Protein AF-0000000076869197 (afdb_homodimer)

Structure (mmCIF, N/CA/C/O backbone):
data_AF-0000000076869197-model_v1
#
loop_
_entity.id
_entity.type
_entity.pdbx_description
1 polymer Bystin
#
loop_
_atom_site.group_PDB
_atom_site.id
_atom_site.type_symbol
_atom_site.label_atom_id
_atom_site.label_alt_id
_atom_site.label_comp_id
_atom_site.label_asym_id
_atom_site.label_entity_id
_atom_site.label_seq_id
_atom_site.pdbx_PDB_ins_code
_atom_site.Cartn_x
_atom_site.Cartn_y
_atom_site.Cartn_z
_atom_site.occupancy
_atom_site.B_iso_or_equiv
_atom_site.auth_seq_id
_atom_site.auth_comp_id
_atom_site.auth_asym_id
_atom_site.auth_atom_id
_atom_site.pdbx_PDB_model_num
ATOM 1 N N . GLN A 1 1 ? 16.219 13.227 -4.445 1 39.16 1 GLN A N 1
ATOM 2 C CA . GLN A 1 1 ? 16.469 11.82 -4.188 1 39.16 1 GLN A CA 1
ATOM 3 C C . GLN A 1 1 ? 15.258 10.961 -4.52 1 39.16 1 GLN A C 1
ATOM 5 O O . GLN A 1 1 ? 14.117 11.391 -4.332 1 39.16 1 GLN A O 1
ATOM 10 N N . GLU A 1 2 ? 15.359 10.141 -5.469 1 48.66 2 GLU A N 1
ATOM 11 C CA . GLU A 1 2 ? 14.344 9.266 -6.047 1 48.66 2 GLU A CA 1
ATOM 12 C C . GLU A 1 2 ? 13.523 8.57 -4.961 1 48.66 2 GLU A C 1
ATOM 14 O O . GLU A 1 2 ? 14.086 7.91 -4.086 1 48.66 2 GLU A O 1
ATOM 19 N N . GLY A 1 3 ? 12.594 9.156 -4.242 1 61.09 3 GLY A N 1
ATOM 20 C CA . GLY A 1 3 ? 11.945 8.852 -2.975 1 61.09 3 GLY A CA 1
ATOM 21 C C . GLY A 1 3 ? 11.188 7.539 -2.992 1 61.09 3 GLY A C 1
ATOM 22 O O . GLY A 1 3 ? 10 7.508 -3.312 1 61.09 3 GLY A O 1
ATOM 23 N N . ASN A 1 4 ? 12.062 6.484 -2.953 1 77.62 4 ASN A N 1
ATOM 24 C CA . ASN A 1 4 ? 11.477 5.148 -2.918 1 77.62 4 ASN A CA 1
ATOM 25 C C . ASN A 1 4 ? 10.727 4.898 -1.612 1 77.62 4 ASN A C 1
ATOM 27 O O . ASN A 1 4 ? 10.992 5.555 -0.604 1 77.62 4 ASN A O 1
ATOM 31 N N . CYS A 1 5 ? 9.742 4.164 -1.758 1 86.81 5 CYS A N 1
ATOM 32 C CA . CYS A 1 5 ? 8.992 3.668 -0.612 1 86.81 5 CYS A CA 1
ATOM 33 C C . CYS A 1 5 ? 9.859 2.76 0.255 1 86.81 5 CYS A C 1
ATOM 35 O O . CYS A 1 5 ? 10.547 1.875 -0.258 1 86.81 5 CYS A O 1
ATOM 37 N N . THR A 1 6 ? 9.945 3.104 1.522 1 90.5 6 THR A N 1
ATOM 38 C CA . THR A 1 6 ? 10.742 2.279 2.426 1 90.5 6 THR A CA 1
ATOM 39 C C . THR A 1 6 ? 10.016 0.979 2.752 1 90.5 6 THR A C 1
ATOM 41 O O . THR A 1 6 ? 8.812 0.863 2.527 1 90.5 6 THR A O 1
ATOM 44 N N . LEU A 1 7 ? 10.75 0.07 3.271 1 91.06 7 LEU A N 1
ATOM 45 C CA . LEU A 1 7 ? 10.164 -1.19 3.717 1 91.06 7 LEU A CA 1
ATOM 46 C C . LEU A 1 7 ? 9.141 -0.953 4.82 1 91.06 7 LEU A C 1
ATOM 48 O O . LEU A 1 7 ? 8.102 -1.609 4.859 1 91.06 7 LEU A O 1
ATOM 52 N N . ARG A 1 8 ? 9.445 -0.011 5.66 1 93.69 8 ARG A N 1
ATOM 53 C CA . ARG A 1 8 ? 8.523 0.296 6.754 1 93.69 8 ARG A CA 1
ATOM 54 C C . ARG A 1 8 ? 7.203 0.839 6.223 1 93.69 8 ARG A C 1
ATOM 56 O O . ARG A 1 8 ? 6.133 0.448 6.691 1 93.69 8 ARG A O 1
ATOM 63 N N . GLU A 1 9 ? 7.25 1.7 5.297 1 95.38 9 GLU A N 1
ATOM 64 C CA . GLU A 1 9 ? 6.031 2.189 4.656 1 95.38 9 GLU A CA 1
ATOM 65 C C . GLU A 1 9 ? 5.25 1.047 4.012 1 95.38 9 GLU A C 1
ATOM 67 O O . GLU A 1 9 ? 4.031 0.964 4.152 1 95.38 9 GLU A O 1
ATOM 72 N N . ALA A 1 10 ? 6.012 0.195 3.35 1 95.44 10 ALA A N 1
ATOM 73 C CA . ALA A 1 10 ? 5.387 -0.937 2.67 1 95.44 10 ALA A CA 1
ATOM 74 C C . ALA A 1 10 ? 4.641 -1.827 3.658 1 95.44 10 ALA A C 1
ATOM 76 O O . ALA A 1 10 ? 3.529 -2.285 3.373 1 95.44 10 ALA A O 1
ATOM 77 N N . VAL A 1 11 ? 5.168 -2.033 4.758 1 95.88 11 VAL A N 1
ATOM 78 C CA . VAL A 1 11 ? 4.566 -2.891 5.773 1 95.88 11 VAL A CA 1
ATOM 79 C C . VAL A 1 11 ? 3.301 -2.236 6.32 1 95.88 11 VAL A C 1
ATOM 81 O O . VAL A 1 11 ? 2.283 -2.904 6.516 1 95.88 11 VAL A O 1
ATOM 84 N N . ILE A 1 12 ? 3.324 -0.969 6.543 1 97.38 12 ILE A N 1
ATOM 85 C CA . ILE A 1 12 ? 2.156 -0.251 7.043 1 97.38 12 ILE A CA 1
ATOM 86 C C . ILE A 1 12 ? 1.021 -0.341 6.023 1 97.38 12 ILE A C 1
ATOM 88 O O . ILE A 1 12 ? -0.107 -0.699 6.375 1 97.38 12 ILE A O 1
ATOM 92 N N . ILE A 1 13 ? 1.404 -0.029 4.844 1 97.56 13 ILE A N 1
ATOM 93 C CA . ILE A 1 13 ? 0.381 -0.029 3.805 1 97.56 13 ILE A CA 1
ATOM 94 C C . ILE A 1 13 ? -0.108 -1.455 3.561 1 97.56 13 ILE A C 1
ATOM 96 O O . ILE A 1 13 ? -1.301 -1.68 3.342 1 97.56 13 ILE A O 1
ATOM 100 N N . GLY A 1 14 ? 0.79 -2.4 3.57 1 97.56 14 GLY A N 1
ATOM 101 C CA . GLY A 1 14 ? 0.429 -3.801 3.418 1 97.56 14 GLY A CA 1
ATOM 102 C C . GLY A 1 14 ? -0.539 -4.289 4.48 1 97.56 14 GLY A C 1
ATOM 103 O O . GLY A 1 14 ? -1.432 -5.09 4.191 1 97.56 14 GLY A O 1
ATOM 104 N N . SER A 1 15 ? -0.38 -3.811 5.664 1 97.62 15 SER A N 1
ATOM 105 C CA . SER A 1 15 ? -1.277 -4.207 6.746 1 97.62 15 SER A CA 1
ATOM 106 C C . SER A 1 15 ? -2.705 -3.746 6.473 1 97.62 15 SER A C 1
ATOM 108 O O . SER A 1 15 ? -3.664 -4.43 6.836 1 97.62 15 SER A O 1
ATOM 110 N N . ILE A 1 16 ? -2.865 -2.639 5.871 1 98 16 ILE A N 1
ATOM 111 C CA . ILE A 1 16 ? -4.184 -2.143 5.492 1 98 16 ILE A CA 1
ATOM 112 C C . ILE A 1 16 ? -4.789 -3.053 4.43 1 98 16 ILE A C 1
ATOM 114 O O . ILE A 1 16 ? -5.938 -3.488 4.555 1 98 16 ILE A O 1
ATOM 118 N N . ILE A 1 17 ? -3.965 -3.387 3.463 1 97.75 17 ILE A N 1
ATOM 119 C CA . ILE A 1 17 ? -4.422 -4.238 2.369 1 97.75 17 ILE A CA 1
ATOM 120 C C . ILE A 1 17 ? -4.848 -5.598 2.918 1 97.75 17 ILE A C 1
ATOM 122 O O . ILE A 1 17 ? -5.832 -6.176 2.455 1 97.75 17 ILE A O 1
ATOM 126 N N . GLN A 1 18 ? -4.121 -6.031 3.838 1 97.69 18 GLN A N 1
ATOM 127 C CA . GLN A 1 18 ? -4.398 -7.332 4.438 1 97.69 18 GLN A CA 1
ATOM 128 C C . GLN A 1 18 ? -5.75 -7.336 5.141 1 97.69 18 GLN A C 1
ATOM 130 O O . GLN A 1 18 ? -6.504 -8.305 5.043 1 97.69 18 GLN A O 1
ATOM 135 N N . LYS A 1 19 ? -6.113 -6.242 5.734 1 96.31 19 LYS A N 1
ATOM 136 C CA . LYS A 1 19 ? -7.242 -6.211 6.66 1 96.31 19 LYS A CA 1
ATOM 137 C C . LYS A 1 19 ? -8.523 -5.793 5.949 1 96.31 19 LYS A C 1
ATOM 139 O O . LYS A 1 19 ? -9.625 -6.18 6.359 1 96.31 19 LYS A O 1
ATOM 144 N N . VAL A 1 20 ? -8.43 -5.062 4.969 1 97.62 20 VAL A N 1
ATOM 145 C CA . VAL A 1 20 ? -9.625 -4.492 4.352 1 97.62 20 VAL A CA 1
ATOM 146 C C . VAL A 1 20 ? -10.094 -5.387 3.207 1 97.62 20 VAL A C 1
ATOM 148 O O . VAL A 1 20 ? -9.289 -6.098 2.6 1 97.62 20 VAL A O 1
ATOM 151 N N . THR A 1 21 ? -11.391 -5.34 2.963 1 97.75 21 THR A N 1
ATOM 152 C CA . THR A 1 21 ? -11.938 -6.031 1.802 1 97.75 21 THR A CA 1
ATOM 153 C C . THR A 1 21 ? -11.742 -5.199 0.537 1 97.75 21 THR A C 1
ATOM 155 O O . THR A 1 21 ? -12.086 -4.016 0.507 1 97.75 21 THR A O 1
ATOM 158 N N . ILE A 1 22 ? -11.188 -5.844 -0.411 1 98.19 22 ILE A N 1
ATOM 159 C CA . ILE A 1 22 ? -10.938 -5.195 -1.695 1 98.19 22 ILE A CA 1
ATOM 160 C C . ILE A 1 22 ? -11.82 -5.832 -2.77 1 98.19 22 ILE A C 1
ATOM 162 O O . ILE A 1 22 ? -11.875 -7.059 -2.889 1 98.19 22 ILE A O 1
ATOM 166 N N . PRO A 1 23 ? -12.586 -5.043 -3.559 1 98.06 23 PRO A N 1
ATOM 167 C CA . PRO A 1 23 ? -13.312 -5.633 -4.684 1 98.06 23 PRO A CA 1
ATOM 168 C C . PRO A 1 23 ? -12.422 -6.492 -5.578 1 98.06 23 PRO A C 1
ATOM 170 O O . PRO A 1 23 ? -11.297 -6.105 -5.883 1 98.06 23 PRO A O 1
ATOM 173 N N . PRO A 1 24 ? -12.938 -7.574 -6 1 98.25 24 PRO A N 1
ATOM 174 C CA . PRO A 1 24 ? -12.125 -8.508 -6.773 1 98.25 24 PRO A CA 1
ATOM 175 C C . PRO A 1 24 ? -11.531 -7.879 -8.031 1 98.25 24 PRO A C 1
ATOM 177 O O . PRO A 1 24 ? -10.398 -8.188 -8.414 1 98.25 24 PRO A O 1
ATOM 180 N N . LEU A 1 25 ? -12.234 -7.035 -8.617 1 98 25 LEU A N 1
ATOM 181 C CA . LEU A 1 25 ? -11.75 -6.379 -9.828 1 98 25 LEU A CA 1
ATOM 182 C C . LEU A 1 25 ? -10.5 -5.559 -9.539 1 98 25 LEU A C 1
ATOM 184 O O . LEU A 1 25 ? -9.508 -5.648 -10.281 1 98 25 LEU A O 1
ATOM 188 N N . HIS A 1 26 ? -10.547 -4.777 -8.461 1 98.44 26 HIS A N 1
ATOM 189 C CA . HIS A 1 26 ? -9.391 -3.967 -8.086 1 98.44 26 HIS A CA 1
ATOM 190 C C . HIS A 1 26 ? -8.211 -4.84 -7.676 1 98.44 26 HIS A C 1
ATOM 192 O O . HIS A 1 26 ? -7.066 -4.551 -8.031 1 98.44 26 HIS A O 1
ATOM 198 N N . ALA A 1 27 ? -8.461 -5.863 -6.992 1 98.5 27 ALA A N 1
ATOM 199 C CA . ALA A 1 27 ? -7.414 -6.789 -6.562 1 98.5 27 ALA A CA 1
ATOM 200 C C . ALA A 1 27 ? -6.75 -7.461 -7.762 1 98.5 27 ALA A C 1
ATOM 202 O O . ALA A 1 27 ? -5.523 -7.57 -7.82 1 98.5 27 ALA A O 1
ATOM 203 N N . SER A 1 28 ? -7.609 -7.84 -8.664 1 98.69 28 SER A N 1
ATOM 204 C CA . SER A 1 28 ? -7.102 -8.5 -9.867 1 98.69 28 SER A CA 1
ATOM 205 C C . SER A 1 28 ? -6.203 -7.574 -10.672 1 98.69 28 SER A C 1
ATOM 207 O O . SER A 1 28 ? -5.117 -7.973 -11.102 1 98.69 28 SER A O 1
ATOM 209 N N . ALA A 1 29 ? -6.711 -6.391 -10.82 1 98.56 29 ALA A N 1
ATOM 210 C CA . ALA A 1 29 ? -5.934 -5.414 -11.578 1 98.56 29 ALA A CA 1
ATOM 211 C C . ALA A 1 29 ? -4.598 -5.121 -10.898 1 98.56 29 ALA A C 1
ATOM 213 O O . ALA A 1 29 ? -3.559 -5.074 -11.562 1 98.56 29 ALA A O 1
ATOM 214 N N . ALA A 1 30 ? -4.586 -4.918 -9.609 1 98.69 30 ALA A N 1
ATOM 215 C CA . ALA A 1 30 ? -3.361 -4.652 -8.859 1 98.69 30 ALA A CA 1
ATOM 216 C C . ALA A 1 30 ? -2.383 -5.816 -8.977 1 98.69 30 ALA A C 1
ATOM 218 O O . ALA A 1 30 ? -1.19 -5.613 -9.211 1 98.69 30 ALA A O 1
ATOM 219 N N . LEU A 1 31 ? -2.908 -6.969 -8.844 1 98.81 31 LEU A N 1
ATOM 220 C CA . LEU A 1 31 ? -2.08 -8.164 -8.906 1 98.81 31 LEU A CA 1
ATOM 221 C C . LEU A 1 31 ? -1.423 -8.297 -10.281 1 98.81 31 LEU A C 1
ATOM 223 O O . LEU A 1 31 ? -0.226 -8.586 -10.375 1 98.81 31 LEU A O 1
ATOM 227 N N . MET A 1 32 ? -2.203 -8.062 -11.297 1 98.81 32 MET A N 1
ATOM 228 C CA . MET A 1 32 ? -1.676 -8.164 -12.656 1 98.81 32 MET A CA 1
ATOM 229 C C . MET A 1 32 ? -0.576 -7.129 -12.891 1 98.81 32 MET A C 1
ATOM 231 O O . MET A 1 32 ? 0.466 -7.445 -13.469 1 98.81 32 MET A O 1
ATOM 235 N N . LYS A 1 33 ? -0.786 -5.926 -12.375 1 98.62 33 LYS A N 1
ATOM 236 C CA . LYS A 1 33 ? 0.218 -4.875 -12.516 1 98.62 33 LYS A CA 1
ATOM 237 C C . LYS A 1 33 ? 1.482 -5.211 -11.734 1 98.62 33 LYS A C 1
ATOM 239 O O . LYS A 1 33 ? 2.596 -5.012 -12.219 1 98.62 33 LYS A O 1
ATOM 244 N N . LEU A 1 34 ? 1.36 -5.684 -10.594 1 98.44 34 LEU A N 1
ATOM 245 C CA . LEU A 1 34 ? 2.5 -6.07 -9.766 1 98.44 34 LEU A CA 1
ATOM 246 C C . LEU A 1 34 ? 3.303 -7.184 -10.43 1 98.44 34 LEU A C 1
ATOM 248 O O . LEU A 1 34 ? 4.535 -7.156 -10.422 1 98.44 34 LEU A O 1
ATOM 252 N N . ALA A 1 35 ? 2.572 -8.109 -10.969 1 98.62 35 ALA A N 1
ATOM 253 C CA . ALA A 1 35 ? 3.211 -9.258 -11.609 1 98.62 35 ALA A CA 1
ATOM 254 C C . ALA A 1 35 ? 4.047 -8.82 -12.805 1 98.62 35 ALA A C 1
ATOM 256 O O . ALA A 1 35 ? 5.027 -9.484 -13.164 1 98.62 35 ALA A O 1
ATOM 257 N N . ASP A 1 36 ? 3.686 -7.754 -13.344 1 97.88 36 ASP A N 1
ATOM 258 C CA . ASP A 1 36 ? 4.332 -7.277 -14.562 1 97.88 36 ASP A CA 1
ATOM 259 C C . ASP A 1 36 ? 5.566 -6.434 -14.234 1 97.88 36 ASP A C 1
ATOM 261 O O . ASP A 1 36 ? 6.375 -6.141 -15.117 1 97.88 36 ASP A O 1
ATOM 265 N N . LEU A 1 37 ? 5.715 -6.055 -13.008 1 96.88 37 LEU A N 1
ATOM 266 C CA . LEU A 1 37 ? 6.852 -5.23 -12.609 1 96.88 37 LEU A CA 1
ATOM 267 C C . LEU A 1 37 ? 8.133 -6.051 -12.57 1 96.88 37 LEU A C 1
ATOM 269 O O . LEU A 1 37 ? 8.094 -7.266 -12.367 1 96.88 37 LEU A O 1
ATOM 273 N N . GLU A 1 38 ? 9.211 -5.281 -12.789 1 94.38 38 GLU A N 1
ATOM 274 C CA . GLU A 1 38 ? 10.492 -5.898 -12.461 1 94.38 38 GLU A CA 1
ATOM 275 C C . GLU A 1 38 ? 10.594 -6.203 -10.969 1 94.38 38 GLU A C 1
ATOM 277 O O . GLU A 1 38 ? 10.195 -5.387 -10.141 1 94.38 38 GLU A O 1
ATOM 282 N N . TYR A 1 39 ? 11.117 -7.32 -10.781 1 91.19 39 TYR A N 1
ATOM 283 C CA . TYR A 1 39 ? 11.141 -7.805 -9.406 1 91.19 39 TYR A CA 1
ATOM 284 C C . TYR A 1 39 ? 12.062 -6.949 -8.547 1 91.19 39 TYR A C 1
ATOM 286 O O . TYR A 1 39 ? 13.188 -6.641 -8.945 1 91.19 39 TYR A O 1
ATOM 294 N N . CYS A 1 40 ? 11.414 -6.586 -7.465 1 88 40 CYS A N 1
ATOM 295 C CA . CYS A 1 40 ? 12.195 -6.031 -6.363 1 88 40 CYS A CA 1
ATOM 296 C C . CYS A 1 40 ? 11.812 -6.691 -5.043 1 88 40 CYS A C 1
ATOM 298 O O . CYS A 1 40 ? 10.977 -7.59 -5.008 1 88 40 CYS A O 1
ATOM 300 N N . GLY A 1 41 ? 12.453 -6.496 -3.986 1 78.88 41 GLY A N 1
ATOM 301 C CA . GLY A 1 41 ? 12.281 -7.18 -2.715 1 78.88 41 GLY A CA 1
ATOM 302 C C . GLY A 1 41 ? 10.844 -7.184 -2.232 1 78.88 41 GLY A C 1
ATOM 303 O O . GLY A 1 41 ? 10.344 -8.211 -1.77 1 78.88 41 GLY A O 1
ATOM 304 N N . THR A 1 42 ? 10.102 -6.109 -2.428 1 91.81 42 THR A N 1
ATOM 305 C CA . THR A 1 42 ? 8.766 -5.996 -1.852 1 91.81 42 THR A CA 1
ATOM 306 C C . THR A 1 42 ? 7.711 -6.5 -2.828 1 91.81 42 THR A C 1
ATOM 308 O O . THR A 1 42 ? 6.539 -6.641 -2.469 1 91.81 42 THR A O 1
ATOM 311 N N . THR A 1 43 ? 8.086 -6.793 -4.047 1 95.88 43 THR A N 1
ATOM 312 C CA . THR A 1 43 ? 7.129 -7.238 -5.051 1 95.88 43 THR A CA 1
ATOM 313 C C . THR A 1 43 ? 6.406 -8.5 -4.59 1 95.88 43 THR A C 1
ATOM 315 O O . THR A 1 43 ? 5.176 -8.57 -4.637 1 95.88 43 THR A O 1
ATOM 318 N N . SER A 1 44 ? 7.195 -9.438 -4.074 1 97.12 44 SER A N 1
ATOM 319 C CA . SER A 1 44 ? 6.629 -10.711 -3.633 1 97.12 44 SER A CA 1
ATOM 320 C C . SER A 1 44 ? 5.723 -10.516 -2.422 1 97.12 44 SER A C 1
ATOM 322 O O . SER A 1 44 ? 4.715 -11.219 -2.277 1 97.12 44 SER A O 1
ATOM 324 N N . TYR A 1 45 ? 6.133 -9.586 -1.655 1 96.94 45 TYR A N 1
ATOM 325 C CA . TYR A 1 45 ? 5.32 -9.273 -0.485 1 96.94 45 TYR A CA 1
ATOM 326 C C . TYR A 1 45 ? 3.926 -8.82 -0.894 1 96.94 45 TYR A C 1
ATOM 328 O O . TYR A 1 45 ? 2.924 -9.352 -0.413 1 96.94 45 TYR A O 1
ATOM 336 N N . PHE A 1 46 ? 3.846 -7.918 -1.787 1 98.12 46 PHE A N 1
ATOM 337 C CA . PHE A 1 46 ? 2.559 -7.387 -2.217 1 98.12 46 PHE A CA 1
ATOM 338 C C . PHE A 1 46 ? 1.777 -8.422 -3.01 1 98.12 46 PHE A C 1
ATOM 340 O O . PHE A 1 46 ? 0.559 -8.539 -2.861 1 98.12 46 PHE A O 1
ATOM 347 N N . ILE A 1 47 ? 2.486 -9.156 -3.869 1 98.62 47 ILE A N 1
ATOM 348 C CA . ILE A 1 47 ? 1.821 -10.211 -4.633 1 98.62 47 ILE A CA 1
ATOM 349 C C . ILE A 1 47 ? 1.146 -11.188 -3.676 1 98.62 47 ILE A C 1
ATOM 351 O O . ILE A 1 47 ? -0.019 -11.547 -3.865 1 98.62 47 ILE A O 1
ATOM 355 N N . LYS A 1 48 ? 1.824 -11.562 -2.68 1 98.5 48 LYS A N 1
ATOM 356 C CA . LYS A 1 48 ? 1.272 -12.523 -1.729 1 98.5 48 LYS A CA 1
ATOM 357 C C . LYS A 1 48 ? 0.044 -11.961 -1.023 1 98.5 48 LYS A C 1
ATOM 359 O O . LYS A 1 48 ? -0.916 -12.688 -0.759 1 98.5 48 LYS A O 1
ATOM 364 N N . LEU A 1 49 ? 0.068 -10.695 -0.727 1 98.44 49 LEU A N 1
ATOM 365 C CA . LEU A 1 49 ? -1.068 -10.062 -0.061 1 98.44 49 LEU A CA 1
ATOM 366 C C . LEU A 1 49 ? -2.336 -10.211 -0.895 1 98.44 49 LEU A C 1
ATOM 368 O O . LEU A 1 49 ? -3.402 -10.531 -0.361 1 98.44 49 LEU A O 1
ATOM 372 N N . PHE A 1 50 ? -2.203 -10.055 -2.162 1 98.69 50 PHE A N 1
ATOM 373 C CA . PHE A 1 50 ? -3.377 -10.102 -3.023 1 98.69 50 PHE A CA 1
ATOM 374 C C . PHE A 1 50 ? -3.801 -11.547 -3.275 1 98.69 50 PHE A C 1
ATOM 376 O O . PHE A 1 50 ? -4.992 -11.836 -3.395 1 98.69 50 PHE A O 1
ATOM 383 N N . LEU A 1 51 ? -2.875 -12.438 -3.363 1 98.75 51 LEU A N 1
ATOM 384 C CA . LEU A 1 51 ? -3.207 -13.852 -3.502 1 98.75 51 LEU A CA 1
ATOM 385 C C . LEU A 1 51 ? -3.951 -14.359 -2.271 1 98.75 51 LEU A C 1
ATOM 387 O O . LEU A 1 51 ? -4.836 -15.211 -2.383 1 98.75 51 LEU A O 1
ATOM 391 N N . ASP A 1 52 ? -3.648 -13.773 -1.205 1 98.38 52 ASP A N 1
ATOM 392 C CA . ASP A 1 52 ? -4.23 -14.211 0.062 1 98.38 52 ASP A CA 1
ATOM 393 C C . ASP A 1 52 ? -5.668 -13.711 0.204 1 98.38 52 ASP A C 1
ATOM 395 O O . ASP A 1 52 ? -6.371 -14.094 1.142 1 98.38 52 ASP A O 1
ATOM 399 N N . LYS A 1 53 ? -6.125 -12.906 -0.728 1 98.19 53 LYS A N 1
ATOM 400 C CA . LYS A 1 53 ? -7.539 -12.555 -0.762 1 98.19 53 LYS A CA 1
ATOM 401 C C . LYS A 1 53 ? -8.391 -13.727 -1.249 1 98.19 53 LYS A C 1
ATOM 403 O O . LYS A 1 53 ? -9.602 -13.742 -1.049 1 98.19 53 LYS A O 1
ATOM 408 N N . LYS A 1 54 ? -7.762 -14.664 -1.95 1 98 54 LYS A N 1
ATOM 409 C CA . LYS A 1 54 ? -8.344 -15.945 -2.346 1 98 54 LYS A CA 1
ATOM 410 C C . LYS A 1 54 ? -9.531 -15.742 -3.279 1 98 54 LYS A C 1
ATOM 412 O O . LYS A 1 54 ? -10.5 -16.5 -3.229 1 98 54 LYS A O 1
ATOM 417 N N . TYR A 1 55 ? -9.5 -14.695 -4.023 1 98.44 55 TYR A N 1
ATOM 418 C CA . TYR A 1 55 ? -10.547 -14.453 -5.016 1 98.44 55 TYR A CA 1
ATOM 419 C C . TYR A 1 55 ? -10.383 -15.375 -6.215 1 98.44 55 TYR A C 1
ATOM 421 O O . TYR A 1 55 ? -9.273 -15.828 -6.512 1 98.44 55 TYR A O 1
ATOM 429 N N . ALA A 1 56 ? -11.562 -15.602 -6.859 1 98.25 56 ALA A N 1
ATOM 430 C CA . ALA A 1 56 ? -11.438 -16.172 -8.195 1 98.25 56 ALA A CA 1
ATOM 431 C C . ALA A 1 56 ? -10.797 -15.172 -9.156 1 98.25 56 ALA A C 1
ATOM 433 O O . ALA A 1 56 ? -11.219 -14.016 -9.234 1 98.25 56 ALA A O 1
ATOM 434 N N . LEU A 1 57 ? -9.82 -15.633 -9.82 1 98.31 57 LEU A N 1
ATOM 435 C CA . LEU A 1 57 ? -9.078 -14.742 -10.711 1 98.31 57 LEU A CA 1
ATOM 436 C C . LEU A 1 57 ? -9.312 -15.109 -12.172 1 98.31 57 LEU A C 1
ATOM 438 O O . LEU A 1 57 ? -9.367 -16.297 -12.516 1 98.31 57 LEU A O 1
ATOM 442 N N . PRO A 1 58 ? -9.461 -14.07 -12.969 1 98.19 58 PRO A N 1
ATOM 443 C CA . PRO A 1 58 ? -9.453 -14.367 -14.406 1 98.19 58 PRO A CA 1
ATOM 444 C C . PRO A 1 58 ? -8.18 -15.078 -14.859 1 98.19 58 PRO A C 1
ATOM 446 O O . PRO A 1 58 ? -7.109 -14.859 -14.289 1 98.19 58 PRO A O 1
ATOM 449 N N . TYR A 1 59 ? -8.281 -15.781 -15.914 1 97.62 59 TYR A N 1
ATOM 450 C CA . TYR A 1 59 ? -7.145 -16.547 -16.422 1 97.62 59 TYR A CA 1
ATOM 451 C C . TYR A 1 59 ? -6.004 -15.633 -16.828 1 97.62 59 TYR A C 1
ATOM 453 O O . TYR A 1 59 ? -4.828 -15.984 -16.688 1 97.62 59 TYR A O 1
ATOM 461 N N . ARG A 1 60 ? -6.406 -14.523 -17.359 1 98.25 60 ARG A N 1
ATOM 462 C CA . ARG A 1 60 ? -5.379 -13.57 -17.766 1 98.25 60 ARG A CA 1
ATOM 463 C C . ARG A 1 60 ? -4.52 -13.148 -16.578 1 98.25 60 ARG A C 1
ATOM 465 O O . ARG A 1 60 ? -3.314 -12.922 -16.719 1 98.25 60 ARG A O 1
ATOM 472 N N . VAL A 1 61 ? -5.105 -12.984 -15.461 1 98.81 61 VAL A N 1
ATOM 473 C CA . VAL A 1 61 ? -4.387 -12.609 -14.25 1 98.81 61 VAL A CA 1
ATOM 474 C C . VAL A 1 61 ? -3.529 -13.781 -13.773 1 98.81 61 VAL A C 1
ATOM 476 O O . VAL A 1 61 ? -2.359 -13.602 -13.43 1 98.81 61 VAL A O 1
ATOM 479 N N . LEU A 1 62 ? -4.066 -14.969 -13.82 1 98.69 62 LEU A N 1
ATOM 480 C CA . LEU A 1 62 ? -3.316 -16.156 -13.453 1 98.69 62 LEU A CA 1
ATOM 481 C C . LEU A 1 62 ? -2.094 -16.328 -14.352 1 98.69 62 LEU A C 1
ATOM 483 O O . LEU A 1 62 ? -1.004 -16.641 -13.867 1 98.69 62 LEU A O 1
ATOM 487 N N . ASP A 1 63 ? -2.318 -16.078 -15.586 1 98.56 63 ASP A N 1
ATOM 488 C CA . ASP A 1 63 ? -1.228 -16.188 -16.547 1 98.56 63 ASP A CA 1
ATOM 489 C C . ASP A 1 63 ? -0.126 -15.172 -16.25 1 98.56 63 ASP A C 1
ATOM 491 O O . ASP A 1 63 ? 1.061 -15.484 -16.375 1 98.56 63 ASP A O 1
ATOM 495 N N . ALA A 1 64 ? -0.537 -14 -15.891 1 98.88 64 ALA A N 1
ATOM 496 C CA . ALA A 1 64 ? 0.434 -12.961 -15.57 1 98.88 64 ALA A CA 1
ATOM 497 C C . ALA A 1 64 ? 1.251 -13.328 -14.336 1 98.88 64 ALA A C 1
ATOM 499 O O . ALA A 1 64 ? 2.469 -13.141 -14.305 1 98.88 64 ALA A O 1
ATOM 500 N N . VAL A 1 65 ? 0.631 -13.844 -13.344 1 98.94 65 VAL A N 1
ATOM 501 C CA . VAL A 1 65 ? 1.331 -14.242 -12.125 1 98.94 65 VAL A CA 1
ATOM 502 C C . VAL A 1 65 ? 2.256 -15.422 -12.43 1 98.94 65 VAL A C 1
ATOM 504 O O . VAL A 1 65 ? 3.393 -15.461 -11.953 1 98.94 65 VAL A O 1
ATOM 507 N N . PHE A 1 66 ? 1.722 -16.344 -13.203 1 98.88 66 PHE A N 1
ATOM 508 C CA . PHE A 1 66 ? 2.549 -17.469 -13.633 1 98.88 66 PHE A CA 1
ATOM 509 C C . PHE A 1 66 ? 3.801 -16.969 -14.352 1 98.88 66 PHE A C 1
ATOM 511 O O . PHE A 1 66 ? 4.914 -17.391 -14.023 1 98.88 66 PHE A O 1
ATOM 518 N N . ALA A 1 67 ? 3.578 -16.078 -15.266 1 98.81 67 ALA A N 1
ATOM 519 C CA . ALA A 1 67 ? 4.691 -15.531 -16.031 1 98.81 67 ALA A CA 1
ATOM 520 C C . ALA A 1 67 ? 5.684 -14.812 -15.125 1 98.81 67 ALA A C 1
ATOM 522 O O . ALA A 1 67 ? 6.891 -14.836 -15.367 1 98.81 67 ALA A O 1
ATOM 523 N N . HIS A 1 68 ? 5.215 -14.18 -14.117 1 98.81 68 HIS A N 1
ATOM 524 C CA . HIS A 1 68 ? 6.074 -13.523 -13.133 1 98.81 68 HIS A CA 1
ATOM 525 C C . HIS A 1 68 ? 7.078 -14.5 -12.539 1 98.81 68 HIS A C 1
ATOM 527 O O . HIS A 1 68 ? 8.273 -14.211 -12.477 1 98.81 68 HIS A O 1
ATOM 533 N N . PHE A 1 69 ? 6.664 -15.625 -12.172 1 98.81 69 PHE A N 1
ATOM 534 C CA . PHE A 1 69 ? 7.543 -16.594 -11.531 1 98.81 69 PHE A CA 1
ATOM 535 C C . PHE A 1 69 ? 8.461 -17.25 -12.555 1 98.81 69 PHE A C 1
ATOM 537 O O . PHE A 1 69 ? 9.617 -17.562 -12.258 1 98.81 69 PHE A O 1
ATOM 544 N N . MET A 1 70 ? 7.973 -17.438 -13.758 1 98.69 70 MET A N 1
ATOM 545 C CA . MET A 1 70 ? 8.758 -18.109 -14.789 1 98.69 70 MET A CA 1
ATOM 546 C C . MET A 1 70 ? 9.961 -17.281 -15.195 1 98.69 70 MET A C 1
ATOM 548 O O . MET A 1 70 ? 10.914 -17.797 -15.781 1 98.69 70 MET A O 1
ATOM 552 N N . ARG A 1 71 ? 9.953 -16 -14.898 1 98.06 71 ARG A N 1
ATOM 553 C CA . ARG A 1 71 ? 11.102 -15.148 -15.172 1 98.06 71 ARG A CA 1
ATOM 554 C C . ARG A 1 71 ? 12.328 -15.617 -14.391 1 98.06 71 ARG A C 1
ATOM 556 O O . ARG A 1 71 ? 13.461 -15.242 -14.719 1 98.06 71 ARG A O 1
ATOM 563 N N . PHE A 1 72 ? 12.125 -16.438 -13.438 1 98 72 PHE A N 1
ATOM 564 C CA . PHE A 1 72 ? 13.227 -16.828 -12.57 1 98 72 PHE A CA 1
ATOM 565 C C . PHE A 1 72 ? 13.641 -18.281 -12.844 1 98 72 PHE A C 1
ATOM 567 O O . PHE A 1 72 ? 14.43 -18.859 -12.102 1 98 72 PHE A O 1
ATOM 574 N N . LEU A 1 73 ? 13.062 -18.844 -13.875 1 97.94 73 LEU A N 1
ATOM 575 C CA . LEU A 1 73 ? 13.32 -20.25 -14.219 1 97.94 73 LEU A CA 1
ATOM 576 C C . LEU A 1 73 ? 14.82 -20.5 -14.359 1 97.94 73 LEU A C 1
ATOM 578 O O . LEU A 1 73 ? 15.336 -21.5 -13.859 1 97.94 73 LEU A O 1
ATOM 582 N N . ASP A 1 74 ? 15.516 -19.578 -14.938 1 95.81 74 ASP A N 1
ATOM 583 C CA . ASP A 1 74 ? 16.953 -19.766 -15.164 1 95.81 74 ASP A CA 1
ATOM 584 C C . ASP A 1 74 ? 17.766 -18.766 -14.359 1 95.81 74 ASP A C 1
ATOM 586 O O . ASP A 1 74 ? 18.922 -18.484 -14.695 1 95.81 74 ASP A O 1
ATOM 590 N N . ASP A 1 75 ? 17.094 -18.125 -13.453 1 95.94 75 ASP A N 1
ATOM 591 C CA . ASP A 1 75 ? 17.812 -17.156 -12.625 1 95.94 75 ASP A CA 1
ATOM 592 C C . ASP A 1 75 ? 18.828 -17.859 -11.719 1 95.94 75 ASP A C 1
ATOM 594 O O . ASP A 1 75 ? 18.5 -18.875 -11.094 1 95.94 75 ASP A O 1
ATOM 598 N N . GLU A 1 76 ? 19.969 -17.312 -11.625 1 94.62 76 GLU A N 1
ATOM 599 C CA . GLU A 1 76 ? 21.031 -17.969 -10.875 1 94.62 76 GLU A CA 1
ATOM 600 C C . GLU A 1 76 ? 20.984 -17.594 -9.391 1 94.62 76 GLU A C 1
ATOM 602 O O . GLU A 1 76 ? 21.594 -18.266 -8.555 1 94.62 76 GLU A O 1
ATOM 607 N N . ARG A 1 77 ? 20.344 -16.641 -9.109 1 93.25 77 ARG A N 1
ATOM 608 C CA . ARG A 1 77 ? 20.219 -16.219 -7.715 1 93.25 77 ARG A CA 1
ATOM 609 C C . ARG A 1 77 ? 19.297 -17.156 -6.945 1 93.25 77 ARG A C 1
ATOM 611 O O . ARG A 1 77 ? 18.391 -17.766 -7.535 1 93.25 77 ARG A O 1
ATOM 618 N N . SER A 1 78 ? 19.531 -17.203 -5.754 1 93.81 78 SER A N 1
ATOM 619 C CA . SER A 1 78 ? 18.578 -17.812 -4.84 1 93.81 78 SER A CA 1
ATOM 620 C C . SER A 1 78 ? 17.562 -16.781 -4.328 1 93.81 78 SER A C 1
ATOM 622 O O . SER A 1 78 ? 17.938 -15.836 -3.629 1 93.81 78 SER A O 1
ATOM 624 N N . MET A 1 79 ? 16.406 -17.047 -4.605 1 96.12 79 MET A N 1
ATOM 625 C CA . MET A 1 79 ? 15.391 -16.062 -4.27 1 96.12 79 MET A CA 1
ATOM 626 C C . MET A 1 79 ? 15.039 -16.125 -2.783 1 96.12 79 MET A C 1
ATOM 628 O O . MET A 1 79 ? 15.148 -17.172 -2.158 1 96.12 79 MET A O 1
ATOM 632 N N . PRO A 1 80 ? 14.617 -14.961 -2.221 1 94.69 80 PRO A N 1
ATOM 633 C CA . PRO A 1 80 ? 14.336 -14.914 -0.783 1 94.69 80 PRO A CA 1
ATOM 634 C C . PRO A 1 80 ? 13.078 -15.688 -0.399 1 94.69 80 PRO A C 1
ATOM 636 O O . PRO A 1 80 ? 12.273 -16.031 -1.266 1 94.69 80 PRO A O 1
ATOM 639 N N . VAL A 1 81 ? 12.922 -15.93 0.811 1 96.69 81 VAL A N 1
ATOM 640 C CA . VAL A 1 81 ? 11.844 -16.766 1.341 1 96.69 81 VAL A CA 1
ATOM 641 C C . VAL A 1 81 ? 10.5 -16.188 0.908 1 96.69 81 VAL A C 1
ATOM 643 O O . VAL A 1 81 ? 9.57 -16.938 0.602 1 96.69 81 VAL A O 1
ATOM 646 N N . ILE A 1 82 ? 10.375 -14.891 0.904 1 96.5 82 ILE A N 1
ATOM 647 C CA . ILE A 1 82 ? 9.102 -14.25 0.579 1 96.5 82 ILE A CA 1
ATOM 648 C C . ILE A 1 82 ? 8.734 -14.539 -0.873 1 96.5 82 ILE A C 1
ATOM 650 O O . ILE A 1 82 ? 7.551 -14.68 -1.203 1 96.5 82 ILE A O 1
ATOM 654 N N . TRP A 1 83 ? 9.711 -14.688 -1.72 1 97.75 83 TRP A N 1
ATOM 655 C CA . TRP A 1 83 ? 9.445 -15.094 -3.096 1 97.75 83 TRP A CA 1
ATOM 656 C C . TRP A 1 83 ? 8.844 -16.5 -3.145 1 97.75 83 TRP A C 1
ATOM 658 O O . TRP A 1 83 ? 7.824 -16.719 -3.801 1 97.75 83 TRP A O 1
ATOM 668 N N . HIS A 1 84 ? 9.445 -17.359 -2.436 1 98.5 84 HIS A N 1
ATOM 669 C CA . HIS A 1 84 ? 8.969 -18.734 -2.367 1 98.5 84 HIS A CA 1
ATOM 670 C C . HIS A 1 84 ? 7.594 -18.812 -1.72 1 98.5 84 HIS A C 1
ATOM 672 O O . HIS A 1 84 ? 6.73 -19.578 -2.172 1 98.5 8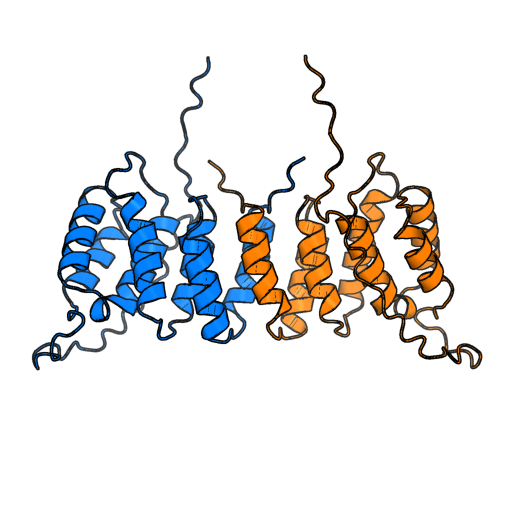4 HIS A O 1
ATOM 678 N N . GLN A 1 85 ? 7.375 -18.031 -0.694 1 98.5 85 GLN A N 1
ATOM 679 C CA . GLN A 1 85 ? 6.086 -18.016 -0.012 1 98.5 85 GLN A CA 1
ATOM 680 C C . GLN A 1 85 ? 4.988 -17.484 -0.931 1 98.5 85 GLN A C 1
ATOM 682 O O . GLN A 1 85 ? 3.848 -17.953 -0.879 1 98.5 85 GLN A O 1
ATOM 687 N N . SER A 1 86 ? 5.32 -16.5 -1.68 1 98.69 86 SER A N 1
ATOM 688 C CA . SER A 1 86 ? 4.336 -15.992 -2.633 1 98.69 86 SER A CA 1
ATOM 689 C C . SER A 1 86 ? 4.016 -17.031 -3.703 1 98.69 86 SER A C 1
ATOM 691 O O . SER A 1 86 ? 2.863 -17.156 -4.117 1 98.69 86 SER A O 1
ATOM 693 N N . LEU A 1 87 ? 5 -17.75 -4.141 1 98.88 87 LEU A N 1
ATOM 694 C CA . LEU A 1 87 ? 4.781 -18.859 -5.07 1 98.88 87 LEU A CA 1
ATOM 695 C C . LEU A 1 87 ? 3.898 -19.938 -4.441 1 98.88 87 LEU A C 1
ATOM 697 O O . LEU A 1 87 ? 2.984 -20.453 -5.09 1 98.88 87 LEU A O 1
ATOM 701 N N . LEU A 1 88 ? 4.156 -20.219 -3.229 1 98.88 88 LEU A N 1
ATOM 702 C CA . LEU A 1 88 ? 3.338 -21.203 -2.525 1 98.88 88 LEU A CA 1
ATOM 703 C C . LEU A 1 88 ? 1.882 -20.75 -2.465 1 98.88 88 LEU A C 1
ATOM 705 O O . LEU A 1 88 ? 0.974 -21.547 -2.734 1 98.88 88 LEU A O 1
ATOM 709 N N . ALA A 1 89 ? 1.677 -19.516 -2.133 1 98.88 89 ALA A N 1
ATOM 710 C CA . ALA A 1 89 ? 0.315 -19 -2.08 1 98.88 89 ALA A CA 1
ATOM 711 C C . ALA A 1 89 ? -0.379 -19.125 -3.432 1 98.88 89 ALA A C 1
ATOM 713 O O . ALA A 1 89 ? -1.55 -19.516 -3.5 1 98.88 89 ALA A O 1
ATOM 714 N N . PHE A 1 90 ? 0.333 -18.875 -4.508 1 98.94 90 PHE A N 1
ATOM 715 C CA . PHE A 1 90 ? -0.198 -18.953 -5.859 1 98.94 90 PHE A CA 1
ATOM 716 C C . PHE A 1 90 ? -0.609 -20.391 -6.188 1 98.94 90 PHE A C 1
ATOM 718 O O . PHE A 1 90 ? -1.734 -20.625 -6.629 1 98.94 90 PHE A O 1
ATOM 725 N N . VAL A 1 91 ? 0.27 -21.297 -5.918 1 98.88 91 VAL A N 1
ATOM 726 C CA . VAL A 1 91 ? 0.029 -22.703 -6.262 1 98.88 91 VAL A CA 1
ATOM 727 C C . VAL A 1 91 ? -1.079 -23.266 -5.375 1 98.88 91 VAL A C 1
ATOM 729 O O . VAL A 1 91 ? -1.981 -23.953 -5.859 1 98.88 91 VAL A O 1
ATOM 732 N N . GLU A 1 92 ? -1.035 -22.953 -4.121 1 98.44 92 GLU A N 1
ATOM 733 C CA . GLU A 1 92 ? -2.035 -23.453 -3.186 1 98.44 92 GLU A CA 1
ATOM 734 C C . GLU A 1 92 ? -3.443 -23.047 -3.611 1 98.44 92 GLU A C 1
ATOM 736 O O . GLU A 1 92 ? -4.371 -23.859 -3.557 1 98.44 92 GLU A O 1
ATOM 741 N N . ARG A 1 93 ? -3.59 -21.922 -4.094 1 97.69 93 ARG A N 1
ATOM 742 C CA . ARG A 1 93 ? -4.922 -21.375 -4.336 1 97.69 93 ARG A CA 1
ATOM 743 C C . ARG A 1 93 ? -5.391 -21.688 -5.754 1 97.69 93 ARG A C 1
ATOM 745 O O . ARG A 1 93 ? -6.586 -21.875 -5.988 1 97.69 93 ARG A O 1
ATOM 752 N N . TYR A 1 94 ? -4.453 -21.828 -6.664 1 98.31 94 TYR A N 1
ATOM 753 C CA . TYR A 1 94 ? -4.898 -21.781 -8.055 1 98.31 94 TYR A CA 1
ATOM 754 C C . TYR A 1 94 ? -4.371 -22.984 -8.828 1 98.31 94 TYR A C 1
ATOM 756 O O . TYR A 1 94 ? -4.43 -23 -10.062 1 98.31 94 TYR A O 1
ATOM 764 N N . LYS A 1 95 ? -3.826 -23.969 -8.18 1 97.56 95 LYS A N 1
ATOM 765 C CA . LYS A 1 95 ? -3.266 -25.172 -8.805 1 97.56 95 LYS A CA 1
ATOM 766 C C . LYS A 1 95 ? -4.266 -25.812 -9.766 1 97.56 95 LYS A C 1
ATOM 768 O O . LYS A 1 95 ? -3.883 -26.312 -10.828 1 97.56 95 LYS A O 1
ATOM 773 N N . ASN A 1 96 ? -5.535 -25.703 -9.438 1 97.25 96 ASN A N 1
ATOM 774 C CA . ASN A 1 96 ? -6.535 -26.375 -10.258 1 97.25 96 ASN A CA 1
ATOM 775 C C . ASN A 1 96 ? -6.938 -25.547 -11.469 1 97.25 96 ASN A C 1
ATOM 777 O O . ASN A 1 96 ? -7.66 -26.016 -12.344 1 97.25 96 ASN A O 1
ATOM 781 N N . GLU A 1 97 ? -6.488 -24.328 -11.469 1 97.56 97 GLU A N 1
ATOM 782 C CA . GLU A 1 97 ? -6.77 -23.406 -12.578 1 97.56 97 GLU A CA 1
ATOM 783 C C . GLU A 1 97 ? -5.59 -23.344 -13.547 1 97.56 97 GLU A C 1
ATOM 785 O O . GLU A 1 97 ? -5.613 -22.562 -14.5 1 97.56 97 GLU A O 1
ATOM 790 N N . LEU A 1 98 ? -4.598 -24.156 -13.336 1 97.88 98 LEU A N 1
ATOM 791 C CA . LEU A 1 98 ? -3.396 -24.156 -14.164 1 97.88 98 LEU A CA 1
ATOM 792 C C . LEU A 1 98 ? -3.43 -25.328 -15.148 1 97.88 98 LEU A C 1
ATOM 794 O O . LEU A 1 98 ? -3.961 -26.391 -14.844 1 97.88 98 LEU A O 1
ATOM 798 N N . GLU A 1 99 ? -2.885 -25.094 -16.266 1 96.88 99 GLU A N 1
ATOM 799 C CA . GLU A 1 99 ? -2.771 -26.156 -17.25 1 96.88 99 GLU A CA 1
ATOM 800 C C . GLU A 1 99 ? -1.671 -27.141 -16.891 1 96.88 99 GLU A C 1
ATOM 802 O O . GLU A 1 99 ? -0.755 -26.812 -16.125 1 96.88 99 GLU A O 1
ATOM 807 N N . LYS A 1 100 ? -1.754 -28.266 -17.484 1 96.12 100 LYS A N 1
ATOM 808 C CA . LYS A 1 100 ? -0.751 -29.297 -17.25 1 96.12 100 LYS A CA 1
ATOM 809 C C . LYS A 1 100 ? 0.645 -28.797 -17.609 1 96.12 100 LYS A C 1
ATOM 811 O O . LYS A 1 100 ? 1.602 -29.016 -16.859 1 96.12 100 LYS A O 1
ATOM 816 N N . LYS A 1 101 ? 0.798 -28.172 -18.75 1 97.25 101 LYS A N 1
ATOM 817 C CA . LYS A 1 101 ? 2.092 -27.672 -19.203 1 97.25 101 LYS A CA 1
ATOM 818 C C . LYS A 1 101 ? 2.668 -26.656 -18.203 1 97.25 101 LYS A C 1
ATOM 820 O O . LYS A 1 101 ? 3.885 -26.594 -18.016 1 97.25 101 LYS A O 1
ATOM 825 N N . ASP A 1 102 ? 1.832 -25.875 -17.656 1 98.12 102 ASP A N 1
ATOM 826 C CA . ASP A 1 102 ? 2.266 -24.906 -16.656 1 98.12 102 ASP A CA 1
ATOM 827 C C . ASP A 1 102 ? 2.836 -25.609 -15.422 1 98.12 102 ASP A C 1
ATOM 829 O O . ASP A 1 102 ? 3.867 -25.188 -14.883 1 98.12 102 ASP A O 1
ATOM 833 N N . LYS A 1 103 ? 2.215 -26.609 -14.969 1 97.94 103 LYS A N 1
ATOM 834 C CA . LYS A 1 103 ? 2.66 -27.359 -13.805 1 97.94 103 LYS A CA 1
ATOM 835 C C . LYS A 1 103 ? 4.012 -28.016 -14.055 1 97.94 103 LYS A C 1
ATOM 837 O O . LYS A 1 103 ? 4.848 -28.109 -13.156 1 97.94 103 LYS A O 1
ATOM 842 N N . GLU A 1 104 ? 4.18 -28.5 -15.219 1 97.69 104 GLU A N 1
ATOM 843 C CA . GLU A 1 104 ? 5.48 -29.047 -15.594 1 97.69 104 GLU A CA 1
ATOM 844 C C . GLU A 1 104 ? 6.574 -27.984 -15.523 1 97.69 104 GLU A C 1
ATOM 846 O O . GLU A 1 104 ? 7.676 -2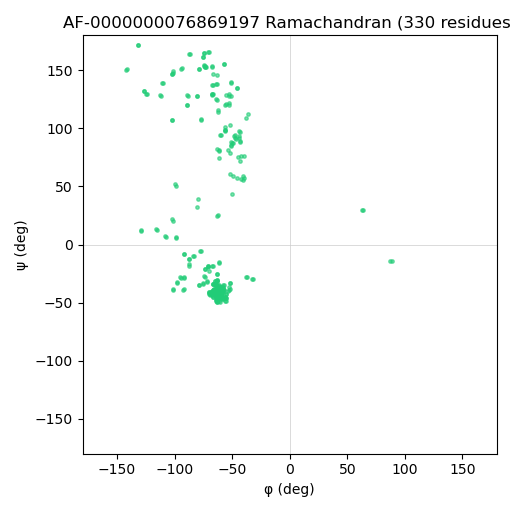8.25 -15.039 1 97.69 104 GLU A O 1
ATOM 851 N N . GLN A 1 105 ? 6.289 -26.812 -16 1 98.56 105 GLN A N 1
ATOM 852 C CA . GLN A 1 105 ? 7.238 -25.703 -15.93 1 98.56 105 GLN A CA 1
ATOM 853 C C . GLN A 1 105 ? 7.516 -25.312 -14.477 1 98.56 105 GLN A C 1
ATOM 855 O O . GLN A 1 105 ? 8.648 -24.984 -14.125 1 98.56 105 GLN A O 1
ATOM 860 N N . LEU A 1 106 ? 6.508 -25.344 -13.68 1 98.75 106 LEU A N 1
ATOM 861 C CA . LEU A 1 106 ? 6.684 -25.047 -12.258 1 98.75 106 LEU A CA 1
ATOM 862 C C . LEU A 1 106 ? 7.613 -26.078 -11.609 1 98.75 106 LEU A C 1
ATOM 864 O O . LEU A 1 106 ? 8.445 -25.719 -10.773 1 98.75 106 LEU A O 1
ATOM 868 N N . SER A 1 107 ? 7.434 -27.312 -12.008 1 98.31 107 SER A N 1
ATOM 869 C CA . SER A 1 107 ? 8.32 -28.344 -11.484 1 98.31 107 SER A CA 1
ATOM 870 C C . SER A 1 107 ? 9.773 -28.062 -11.828 1 98.31 107 SER A C 1
ATOM 872 O O . SER A 1 107 ? 10.656 -28.203 -10.984 1 98.31 107 SER A O 1
ATOM 874 N N . ARG A 1 108 ? 10 -27.656 -13.055 1 98.25 108 ARG A N 1
ATOM 875 C CA . ARG A 1 108 ? 11.344 -27.281 -13.469 1 98.25 108 ARG A CA 1
ATOM 876 C C . ARG A 1 108 ? 11.852 -26.094 -12.672 1 98.25 108 ARG A C 1
ATOM 878 O O . ARG A 1 108 ? 13.016 -26.047 -12.266 1 98.25 108 ARG A O 1
ATOM 885 N N . LEU A 1 109 ? 11.031 -25.125 -12.484 1 98.81 109 LEU A N 1
ATOM 886 C CA . LEU A 1 109 ? 11.375 -23.953 -11.688 1 98.81 109 LEU A CA 1
ATOM 887 C C . LEU A 1 109 ? 11.836 -24.359 -10.289 1 98.81 109 LEU A C 1
ATOM 889 O O . LEU A 1 109 ? 12.836 -23.844 -9.781 1 98.81 109 LEU A O 1
ATOM 893 N N . LEU A 1 110 ? 11.133 -25.328 -9.672 1 98.56 110 LEU A N 1
ATOM 894 C CA . LEU A 1 110 ? 11.406 -25.766 -8.305 1 98.56 110 LEU A CA 1
ATOM 895 C C . LEU A 1 110 ? 12.711 -26.547 -8.242 1 98.56 110 LEU A C 1
ATOM 897 O O . LEU A 1 110 ? 13.281 -26.719 -7.16 1 98.56 110 LEU A O 1
ATOM 901 N N . ASP A 1 111 ? 13.148 -27.016 -9.359 1 97.69 111 ASP A N 1
ATOM 902 C CA . ASP A 1 111 ? 14.453 -27.672 -9.406 1 97.69 111 ASP A CA 1
ATOM 903 C C . ASP A 1 111 ? 15.586 -26.656 -9.32 1 97.69 111 ASP A C 1
ATOM 905 O O . ASP A 1 111 ? 16.672 -26.984 -8.828 1 97.69 111 ASP A O 1
ATOM 909 N N . ASN A 1 112 ? 15.297 -25.469 -9.766 1 97.44 112 ASN A N 1
ATOM 910 C CA . ASN A 1 112 ? 16.328 -24.438 -9.82 1 97.44 112 ASN A CA 1
ATOM 911 C C . ASN A 1 112 ? 16.203 -23.453 -8.656 1 97.44 112 ASN A C 1
ATOM 913 O O . ASN A 1 112 ? 17.203 -22.969 -8.148 1 97.44 112 ASN A O 1
ATOM 917 N N . GLN A 1 113 ? 15.086 -23.125 -8.32 1 98.25 113 GLN A N 1
ATOM 918 C CA . GLN A 1 113 ? 14.773 -22.281 -7.168 1 98.25 113 GLN A CA 1
ATOM 919 C C . GLN A 1 113 ? 14.266 -23.125 -5.996 1 98.25 113 GLN A C 1
ATOM 921 O O . GLN A 1 113 ? 13.094 -23.5 -5.953 1 98.25 113 GLN A O 1
ATOM 926 N N . LYS A 1 114 ? 15.125 -23.266 -4.977 1 97.31 114 LYS A N 1
ATOM 927 C CA . LYS A 1 114 ? 14.797 -24.203 -3.902 1 97.31 114 LYS A CA 1
ATOM 928 C C . LYS A 1 114 ? 14.867 -23.516 -2.541 1 97.31 114 LYS A C 1
ATOM 930 O O . LYS A 1 114 ? 15.773 -22.703 -2.291 1 97.31 114 LYS A O 1
ATOM 935 N N . HIS A 1 115 ? 13.852 -23.75 -1.834 1 97.69 115 HIS A N 1
ATOM 936 C CA . HIS A 1 115 ? 13.844 -23.438 -0.41 1 97.69 115 HIS A CA 1
ATOM 937 C C . HIS A 1 115 ? 13.516 -24.672 0.426 1 97.69 115 HIS A C 1
ATOM 939 O O . HIS A 1 115 ? 12.531 -25.359 0.159 1 97.69 115 HIS A O 1
ATOM 945 N N . TYR A 1 116 ? 14.273 -24.938 1.37 1 96.81 116 TYR A 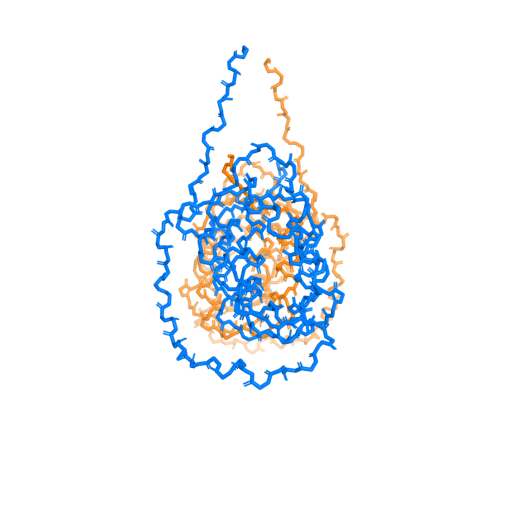N 1
ATOM 946 C CA . TYR A 1 116 ? 14.281 -26.234 2.049 1 96.81 116 TYR A CA 1
ATOM 947 C C . TYR A 1 116 ? 12.945 -26.5 2.729 1 96.81 116 TYR A C 1
ATOM 949 O O . TYR A 1 116 ? 12.516 -27.656 2.828 1 96.81 116 TYR A O 1
ATOM 957 N N . LEU A 1 117 ? 12.242 -25.5 3.193 1 97.31 117 LEU A N 1
ATOM 958 C CA . LEU A 1 117 ? 10.977 -25.703 3.889 1 97.31 117 LEU A CA 1
ATOM 959 C C . LEU A 1 117 ? 9.797 -25.5 2.938 1 97.31 117 LEU A C 1
ATOM 961 O O . LEU A 1 117 ? 8.773 -26.188 3.062 1 97.31 117 LEU A O 1
ATOM 965 N N . VAL A 1 118 ? 9.977 -24.609 1.992 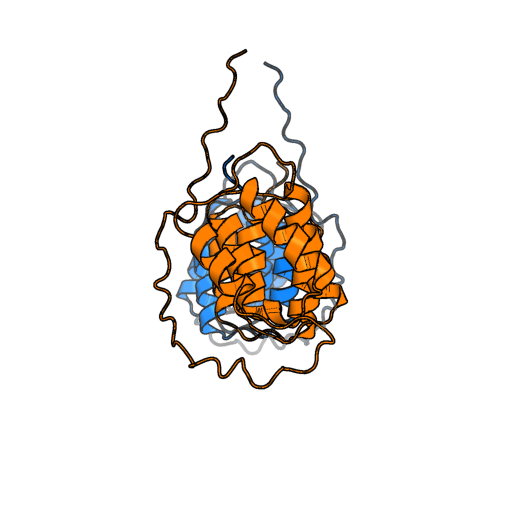1 98.62 118 VAL A N 1
ATOM 966 C CA . VAL A 1 118 ? 8.812 -24.156 1.235 1 98.62 118 VAL A CA 1
ATOM 967 C C . VAL A 1 118 ? 8.648 -25.016 -0.022 1 98.62 118 VAL A C 1
ATOM 969 O O . VAL A 1 118 ? 7.531 -25.359 -0.397 1 98.62 118 VAL A O 1
ATOM 972 N N . THR A 1 119 ? 9.703 -25.344 -0.623 1 98.69 119 THR A N 1
ATOM 973 C CA . THR A 1 119 ? 9.672 -26.062 -1.892 1 98.69 119 THR A CA 1
ATOM 974 C C . THR A 1 119 ? 8.953 -27.406 -1.736 1 98.69 119 THR A C 1
ATOM 976 O O . THR A 1 119 ? 8.102 -27.766 -2.557 1 98.69 119 THR A O 1
ATOM 979 N N . PRO A 1 120 ? 9.227 -28.125 -0.663 1 98.56 120 PRO A N 1
ATOM 980 C CA . PRO A 1 120 ? 8.492 -29.391 -0.493 1 98.56 120 PRO A CA 1
ATOM 981 C C . PRO A 1 120 ? 6.984 -29.172 -0.404 1 98.56 120 PRO A C 1
ATOM 983 O O . PRO A 1 120 ? 6.215 -30 -0.917 1 98.56 120 PRO A O 1
ATOM 986 N N . GLU A 1 121 ? 6.586 -28.109 0.217 1 98.62 121 GLU A N 1
ATOM 987 C CA . GLU A 1 121 ? 5.16 -27.812 0.326 1 98.62 121 GLU A CA 1
ATOM 988 C C . GLU A 1 121 ? 4.555 -27.5 -1.039 1 98.62 121 GLU A C 1
ATOM 990 O O . GLU A 1 121 ? 3.441 -27.922 -1.346 1 98.62 121 GLU A O 1
ATOM 995 N N . ILE A 1 122 ? 5.273 -26.812 -1.83 1 98.88 122 ILE A N 1
ATOM 996 C CA . ILE A 1 122 ? 4.793 -26.484 -3.166 1 98.88 122 ILE A CA 1
ATOM 997 C C . ILE A 1 122 ? 4.648 -27.75 -4 1 98.88 122 ILE A C 1
ATOM 999 O O . ILE A 1 122 ? 3.639 -27.938 -4.684 1 98.88 122 ILE A O 1
ATOM 1003 N N . ARG A 1 123 ? 5.609 -28.594 -3.906 1 98.5 123 ARG A N 1
ATOM 1004 C CA . ARG A 1 123 ? 5.574 -29.844 -4.645 1 98.5 123 ARG A CA 1
ATOM 1005 C C . ARG A 1 123 ? 4.379 -30.703 -4.227 1 98.5 123 ARG A C 1
ATOM 1007 O O . ARG A 1 123 ? 3.729 -31.328 -5.066 1 98.5 123 ARG A O 1
ATOM 1014 N N . ARG A 1 124 ? 4.117 -30.703 -3.004 1 98.31 124 ARG A N 1
ATOM 1015 C CA . ARG A 1 124 ? 2.975 -31.453 -2.5 1 98.31 124 ARG A CA 1
ATOM 1016 C C . ARG A 1 124 ? 1.668 -30.922 -3.072 1 98.31 124 ARG A C 1
ATOM 1018 O O . ARG A 1 124 ? 0.803 -31.688 -3.488 1 98.31 124 ARG A O 1
ATOM 1025 N N . GLU A 1 125 ? 1.527 -29.656 -3.09 1 98.19 125 GLU A N 1
ATOM 1026 C CA . GLU A 1 125 ? 0.331 -29.031 -3.637 1 98.19 125 GLU A CA 1
ATOM 1027 C C . GLU A 1 125 ? 0.162 -29.359 -5.117 1 98.19 125 GLU A C 1
ATOM 1029 O O . GLU A 1 125 ? -0.951 -29.609 -5.578 1 98.19 125 GLU A O 1
ATOM 1034 N N . LEU A 1 126 ? 1.231 -29.344 -5.844 1 97.69 126 LEU A N 1
ATOM 1035 C CA . LEU A 1 126 ? 1.179 -29.594 -7.281 1 97.69 126 LEU A CA 1
ATOM 1036 C C . LEU A 1 126 ? 0.761 -31.031 -7.566 1 97.69 126 LEU A C 1
ATOM 1038 O O . LEU A 1 126 ? 0.015 -31.281 -8.516 1 97.69 126 LEU A O 1
ATOM 1042 N N . ARG A 1 127 ? 1.165 -31.906 -6.715 1 95.56 127 ARG A N 1
ATOM 1043 C CA . ARG A 1 127 ? 0.861 -33.312 -6.898 1 95.56 127 ARG A CA 1
ATOM 1044 C C . ARG A 1 127 ? -0.615 -33.594 -6.637 1 95.56 127 ARG A C 1
ATOM 1046 O O . ARG A 1 127 ? -1.196 -34.5 -7.246 1 95.56 127 ARG A O 1
ATOM 1053 N N . SER A 1 128 ? -1.184 -32.844 -5.762 1 92.81 128 SER A N 1
ATOM 1054 C CA . SER A 1 128 ? -2.576 -33.031 -5.371 1 92.81 128 SER A CA 1
ATOM 1055 C C . SER A 1 128 ? -3.494 -32.062 -6.094 1 92.81 128 SER A C 1
ATOM 1057 O O . SER A 1 128 ? -4.285 -31.359 -5.461 1 92.81 128 SER A O 1
ATOM 1059 N N . SER A 1 129 ? -3.379 -31.984 -7.391 1 92.94 129 SER A N 1
ATOM 1060 C CA . SER A 1 129 ? -4.191 -30.969 -8.07 1 92.94 129 SER A CA 1
ATOM 1061 C C . SER A 1 129 ? -4.719 -31.5 -9.398 1 92.94 129 SER A C 1
ATOM 1063 O O . SER A 1 129 ? -4.09 -32.344 -10.031 1 92.94 129 SER A O 1
ATOM 1065 N N . ALA A 1 130 ? -5.891 -30.969 -9.781 1 91.44 130 ALA A N 1
ATOM 1066 C CA . ALA A 1 130 ? -6.434 -31.172 -11.125 1 91.44 130 ALA A CA 1
ATOM 1067 C C . ALA A 1 130 ? -5.91 -30.125 -12.102 1 91.44 130 ALA A C 1
ATOM 1069 O O . ALA A 1 130 ? -5.25 -29.172 -11.695 1 91.44 130 ALA A O 1
ATOM 1070 N N . ASN A 1 131 ? -6.094 -30.453 -13.336 1 91.06 131 ASN A N 1
ATOM 1071 C CA . ASN A 1 131 ? -5.676 -29.484 -14.344 1 91.06 131 ASN A CA 1
ATOM 1072 C C . ASN A 1 131 ? -6.863 -28.703 -14.906 1 91.06 131 ASN A C 1
ATOM 1074 O O . ASN A 1 131 ? -7.977 -29.219 -14.969 1 91.06 131 ASN A O 1
ATOM 1078 N N . ARG A 1 132 ? -6.539 -27.5 -15.258 1 89.44 132 ARG A N 1
ATOM 1079 C CA . ARG A 1 132 ? -7.523 -26.672 -15.938 1 89.44 132 ARG A CA 1
ATOM 1080 C C . ARG A 1 132 ? -8.109 -27.391 -17.141 1 89.44 132 ARG A C 1
ATOM 1082 O O . ARG A 1 132 ? -7.363 -27.906 -17.984 1 89.44 132 ARG A O 1
ATOM 1089 N N . GLY A 1 133 ? -9.453 -27.391 -17.188 1 83.94 133 GLY A N 1
ATOM 1090 C CA . GLY A 1 133 ? -10.125 -28.016 -18.312 1 83.94 133 GLY A CA 1
ATOM 1091 C C . GLY A 1 133 ? -10.367 -29.5 -18.125 1 83.94 133 GLY A C 1
ATOM 1092 O O . GLY A 1 133 ? -11.062 -30.125 -18.922 1 83.94 133 GLY A O 1
ATOM 1093 N N . GLU A 1 134 ? -9.742 -30.156 -17.156 1 81 134 GLU A N 1
ATOM 1094 C CA . GLU A 1 134 ? -9.922 -31.578 -16.906 1 81 134 GLU A CA 1
ATOM 1095 C C . GLU A 1 134 ? -11.094 -31.828 -15.961 1 81 134 GLU A C 1
ATOM 1097 O O . GLU A 1 134 ? -11.352 -31.031 -15.062 1 81 134 GLU A O 1
ATOM 1102 N N . LYS A 1 135 ? -12.086 -32.719 -16.312 1 66.5 135 LYS A N 1
ATOM 1103 C CA . LYS A 1 135 ? -13.172 -33.125 -15.438 1 66.5 135 LYS A CA 1
ATOM 1104 C C . LYS A 1 135 ? -12.633 -33.719 -14.125 1 66.5 135 LYS A C 1
ATOM 1106 O O . LYS A 1 135 ? -11.617 -34.406 -14.125 1 66.5 135 LYS A O 1
ATOM 1111 N N . PRO A 1 136 ? -13.055 -33 -12.945 1 58.22 136 PRO A N 1
ATOM 1112 C CA . PRO A 1 136 ? -12.555 -33.562 -11.695 1 58.22 136 PRO A CA 1
ATOM 1113 C C . PRO A 1 136 ? -12.672 -35.094 -11.648 1 58.22 136 PRO A C 1
ATOM 1115 O O . PRO A 1 136 ? -13.719 -35.625 -11.992 1 58.22 136 PRO A O 1
ATOM 1118 N N . THR A 1 137 ? -11.75 -35.844 -11.992 1 52.84 137 THR A N 1
ATOM 1119 C CA . THR A 1 137 ? -11.852 -37.281 -11.797 1 52.84 137 THR A CA 1
ATOM 1120 C C . THR A 1 137 ? -12.148 -37.594 -10.336 1 52.84 137 THR A C 1
ATOM 1122 O O . THR A 1 137 ? -11.789 -36.844 -9.438 1 52.84 137 THR A O 1
ATOM 1125 N N . ASP A 1 138 ? -13.203 -38.438 -9.977 1 48.25 138 ASP A N 1
ATOM 1126 C CA . ASP A 1 138 ? -13.734 -38.938 -8.719 1 48.25 138 ASP A CA 1
ATOM 1127 C C . ASP A 1 138 ? -12.617 -39.125 -7.688 1 48.25 138 ASP A C 1
ATOM 1129 O O . ASP A 1 138 ? -12.891 -39.375 -6.512 1 48.25 138 ASP A O 1
ATOM 1133 N N . MET A 1 139 ? -11.453 -39.406 -8.07 1 44.47 139 MET A N 1
ATOM 1134 C CA . MET A 1 139 ? -10.516 -39.875 -7.047 1 44.47 139 MET A CA 1
ATOM 1135 C C . MET A 1 139 ? -10.125 -38.719 -6.117 1 44.47 139 MET A C 1
ATOM 1137 O O . MET A 1 139 ? -9.406 -38.938 -5.133 1 44.47 139 MET A O 1
ATOM 1141 N N . SER A 1 140 ? -10.305 -37.5 -6.508 1 43.69 140 SER A N 1
ATOM 1142 C CA . SER A 1 140 ? -9.695 -36.469 -5.688 1 43.69 140 SER A CA 1
ATOM 1143 C C . SER A 1 140 ? -10.539 -36.156 -4.457 1 43.69 140 SER A C 1
ATOM 1145 O O . SER A 1 140 ? -11.141 -35.094 -4.359 1 43.69 140 SER A O 1
ATOM 1147 N N . ILE A 1 141 ? -11.25 -37.125 -3.889 1 41 141 ILE A N 1
ATOM 1148 C CA . ILE A 1 141 ? -11.867 -36.906 -2.58 1 41 141 ILE A CA 1
ATOM 1149 C C . ILE A 1 141 ? -10.828 -36.344 -1.605 1 41 141 ILE A C 1
ATOM 1151 O O . ILE A 1 141 ? -10.055 -37.125 -1.01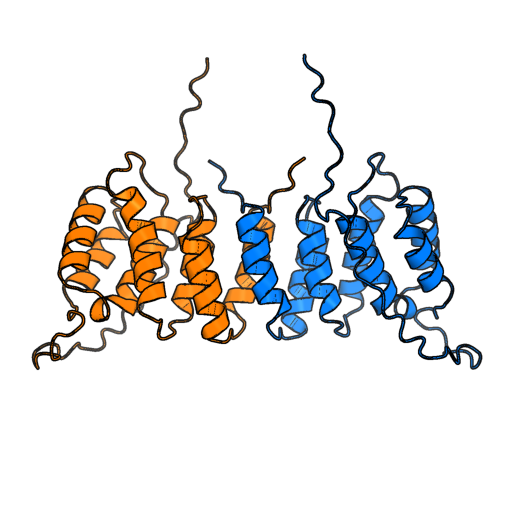6 1 41 141 ILE A O 1
ATOM 1155 N N . CYS A 1 142 ? -10.07 -35.469 -1.984 1 39.41 142 CYS A N 1
ATOM 1156 C CA . CYS A 1 142 ? -9.078 -34.938 -1.053 1 39.41 142 CYS A CA 1
ATOM 1157 C C . CYS A 1 142 ? -9.734 -34.5 0.26 1 39.41 142 CYS A C 1
ATOM 1159 O O . CYS A 1 142 ? -10.766 -33.844 0.259 1 39.41 142 CYS A O 1
ATOM 1161 N N . SER A 1 143 ? -9.57 -35.375 1.324 1 37.5 143 SER A N 1
ATOM 1162 C CA . SER A 1 143 ? -9.82 -34.969 2.707 1 37.5 143 SER A CA 1
ATOM 1163 C C . SER A 1 143 ? -9.391 -33.531 2.959 1 37.5 143 SER A C 1
ATOM 1165 O O . SER A 1 143 ? -8.32 -33.125 2.502 1 37.5 143 SER A O 1
ATOM 1167 N N . PRO A 1 144 ? -10.344 -32.656 3.203 1 39.16 144 PRO A N 1
ATOM 1168 C CA . PRO A 1 144 ? -9.984 -31.312 3.639 1 39.16 144 PRO A CA 1
ATOM 1169 C C . PRO A 1 144 ? -8.836 -31.297 4.648 1 39.16 144 PRO A C 1
ATOM 1171 O O . PRO A 1 144 ? -9 -31.766 5.777 1 39.16 144 PRO A O 1
ATOM 1174 N N . VAL A 1 145 ? -7.73 -31.828 4.418 1 35.41 145 VAL A N 1
ATOM 1175 C CA . VAL A 1 145 ? -6.684 -31.609 5.406 1 35.41 145 VAL A CA 1
ATOM 1176 C C . VAL A 1 145 ? -6.562 -30.125 5.715 1 35.41 145 VAL A C 1
ATOM 1178 O O . VAL A 1 145 ? -6.359 -29.312 4.812 1 35.41 145 VAL A O 1
ATOM 1181 N N . SER A 1 146 ? -7.355 -29.656 6.68 1 35.53 146 SER A N 1
ATOM 1182 C CA . SER A 1 146 ? -7.07 -28.359 7.281 1 35.53 146 SER A CA 1
ATOM 1183 C C . SER A 1 146 ? -5.574 -28.172 7.496 1 35.53 146 SER A C 1
ATOM 1185 O O . SER A 1 146 ? -5.012 -28.672 8.469 1 35.53 146 SER A O 1
ATOM 1187 N N . VAL A 1 147 ? -4.867 -28.234 6.5 1 33.53 147 VAL A N 1
ATOM 1188 C CA . VAL A 1 147 ? -3.455 -27.953 6.715 1 33.53 147 VAL A CA 1
ATOM 1189 C C . VAL A 1 147 ? -3.309 -26.594 7.418 1 33.53 147 VAL A C 1
ATOM 1191 O O . VAL A 1 147 ? -3.658 -25.562 6.859 1 33.53 147 VAL A O 1
ATOM 1194 N N . ILE A 1 148 ? -3.479 -26.547 8.703 1 35.69 148 ILE A N 1
ATOM 1195 C CA . ILE A 1 148 ? -3.062 -25.406 9.523 1 35.69 148 ILE A CA 1
ATOM 1196 C C . ILE A 1 148 ? -1.6 -25.078 9.242 1 35.69 148 ILE A C 1
ATOM 1198 O O . ILE A 1 148 ? -0.698 -25.797 9.664 1 35.69 148 ILE A O 1
ATOM 1202 N N . THR A 1 149 ? -1.22 -24.75 8.102 1 32.84 149 THR A N 1
ATOM 1203 C CA . THR A 1 149 ? 0.166 -24.359 7.859 1 32.84 149 THR A CA 1
ATOM 1204 C C . THR A 1 149 ? 0.57 -23.203 8.766 1 32.84 149 THR A C 1
ATOM 1206 O O . THR A 1 149 ? -0.057 -22.141 8.742 1 32.84 149 THR A O 1
ATOM 1209 N N . LYS A 1 150 ? 1.284 -23.5 9.82 1 39.25 150 LYS A N 1
ATOM 1210 C CA . LYS A 1 150 ? 1.94 -22.469 10.625 1 39.25 150 LYS A CA 1
ATOM 1211 C C . LYS A 1 150 ? 2.799 -21.547 9.758 1 39.25 150 LYS A C 1
ATOM 1213 O O . LYS A 1 150 ? 3.527 -22.016 8.883 1 39.25 150 LYS A O 1
ATOM 1218 N N . PRO A 1 151 ? 2.455 -20.391 9.859 1 41.94 151 PRO A N 1
ATOM 1219 C CA . PRO A 1 151 ? 3.299 -19.453 9.117 1 41.94 151 PRO A CA 1
ATOM 1220 C C . PRO A 1 151 ? 4.789 -19.734 9.289 1 41.94 151 PRO A C 1
ATOM 1222 O O . PRO A 1 151 ? 5.258 -19.938 10.414 1 41.94 151 PRO A O 1
ATOM 1225 N N . ILE A 1 152 ? 5.379 -20.438 8.32 1 43.78 152 ILE A N 1
ATOM 1226 C CA . ILE A 1 152 ? 6.828 -20.562 8.398 1 43.78 152 ILE A CA 1
ATOM 1227 C C . ILE A 1 152 ? 7.453 -19.219 8.758 1 43.78 152 ILE A C 1
ATOM 1229 O O . ILE A 1 152 ? 7.34 -18.25 8.008 1 43.78 152 ILE A O 1
ATOM 1233 N N . GLU A 1 153 ? 7.586 -18.984 10.078 1 40.56 153 GLU A N 1
ATOM 1234 C CA . GLU A 1 153 ? 8.055 -17.734 10.664 1 40.56 153 GLU A CA 1
ATOM 1235 C C . GLU A 1 153 ? 9.5 -17.438 10.266 1 40.56 153 GLU A C 1
ATOM 1237 O O . GLU A 1 153 ? 10.422 -17.719 11.023 1 40.56 153 GLU A O 1
ATOM 1242 N N . GLU A 1 154 ? 10 -17.953 9.148 1 43.47 154 GLU A N 1
ATOM 1243 C CA . GLU A 1 154 ? 11.375 -17.484 8.953 1 43.47 154 GLU A CA 1
ATOM 1244 C C . GLU A 1 154 ? 11.414 -15.984 8.664 1 43.47 154 GLU A C 1
ATOM 1246 O O . GLU A 1 154 ? 10.422 -15.406 8.227 1 43.47 154 GLU A O 1
ATOM 1251 N N . ASP A 1 155 ? 12.555 -15.375 9.016 1 42.03 155 ASP A N 1
ATOM 1252 C CA . ASP A 1 155 ? 12.766 -13.961 8.75 1 42.03 155 ASP A CA 1
ATOM 1253 C C . ASP A 1 155 ? 12.391 -13.609 7.316 1 42.03 155 ASP A C 1
ATOM 1255 O O . ASP A 1 155 ? 13.016 -14.094 6.367 1 42.03 155 ASP A O 1
ATOM 1259 N N . ARG A 1 156 ? 11.312 -13.289 7.258 1 46 156 ARG A N 1
ATOM 1260 C CA . ARG A 1 156 ? 10.672 -12.93 5.996 1 46 156 ARG A CA 1
ATOM 1261 C C . ARG A 1 156 ? 11.633 -12.156 5.098 1 46 156 ARG A C 1
ATOM 1263 O O . ARG A 1 156 ? 11.508 -12.195 3.871 1 46 156 ARG A O 1
ATOM 1270 N N . TRP A 1 157 ? 12.602 -11.43 5.855 1 42.5 157 TRP A N 1
ATOM 1271 C CA . TRP A 1 157 ? 13.461 -10.531 5.09 1 42.5 157 TRP A CA 1
ATOM 1272 C C . TRP A 1 157 ? 14.844 -11.148 4.879 1 42.5 157 TRP A C 1
ATOM 1274 O O . TRP A 1 157 ? 15.859 -10.516 5.16 1 42.5 157 TRP A O 1
ATOM 1284 N N . ASN A 1 158 ? 15.016 -12.438 4.965 1 34.66 158 ASN A N 1
ATOM 1285 C CA . ASN A 1 158 ? 16.359 -12.984 4.785 1 34.66 158 ASN A CA 1
ATOM 1286 C C . ASN A 1 158 ? 16.906 -12.672 3.395 1 34.66 158 ASN A C 1
ATOM 1288 O O . ASN A 1 158 ? 16.609 -13.391 2.434 1 34.66 158 ASN A O 1
ATOM 1292 N N . VAL A 1 159 ? 17.422 -11.508 3.207 1 32.12 159 VAL A N 1
ATOM 1293 C CA . VAL A 1 159 ? 18.016 -11.062 1.954 1 32.12 159 VAL A CA 1
ATOM 1294 C C . VAL A 1 159 ? 19.406 -11.664 1.803 1 32.12 159 VAL A C 1
ATOM 1296 O O . VAL A 1 159 ? 20.234 -11.562 2.713 1 32.12 159 VAL A O 1
ATOM 1299 N N . PRO A 1 160 ? 19.656 -12.617 0.957 1 30.58 160 PRO A N 1
ATOM 1300 C CA . PRO A 1 160 ? 21.016 -13.102 0.768 1 30.58 160 PRO A CA 1
ATOM 1301 C C . PRO A 1 160 ? 22.031 -11.969 0.624 1 30.58 160 PRO A C 1
ATOM 1303 O O . PRO A 1 160 ? 21.688 -10.875 0.178 1 30.58 160 PRO A O 1
ATOM 1306 N N . GLU A 1 161 ? 23.219 -11.992 1.296 1 29.8 161 GLU A N 1
ATOM 1307 C CA . GLU A 1 161 ? 24.344 -11.062 1.278 1 29.8 161 GLU A CA 1
ATOM 1308 C C . GLU A 1 161 ? 24.938 -10.938 -0.123 1 29.8 161 GLU A C 1
ATOM 1310 O O . GLU A 1 161 ? 25.281 -11.938 -0.755 1 29.8 161 GLU A O 1
ATOM 1315 N N . VAL A 1 162 ? 24.578 -9.992 -0.964 1 29.38 162 VAL A N 1
ATOM 1316 C CA . VAL A 1 162 ? 25.328 -9.781 -2.191 1 29.38 162 VAL A CA 1
ATOM 1317 C C . VAL A 1 162 ? 26.766 -9.383 -1.848 1 29.38 162 VAL A C 1
ATOM 1319 O O . VAL A 1 162 ? 26.984 -8.445 -1.072 1 29.38 162 VAL A O 1
ATOM 1322 N N . PRO A 1 163 ? 27.734 -10.219 -2.172 1 28.19 163 PRO A N 1
ATOM 1323 C CA . PRO A 1 163 ? 29.141 -9.836 -1.955 1 28.19 163 PRO A CA 1
ATOM 1324 C C . PRO A 1 163 ? 29.5 -8.523 -2.652 1 28.19 163 PRO A C 1
ATOM 1326 O O . PRO A 1 163 ? 29.172 -8.328 -3.824 1 28.19 163 PRO A O 1
ATOM 1329 N N . MET A 1 164 ? 29.516 -7.359 -1.975 1 27.62 164 MET A N 1
ATOM 1330 C CA . MET A 1 164 ? 30.141 -6.172 -2.535 1 27.62 164 MET A CA 1
ATOM 1331 C C . MET A 1 164 ? 31.562 -6.488 -3.012 1 27.62 164 MET A C 1
ATOM 1333 O O . MET A 1 164 ? 32.406 -6.922 -2.225 1 27.62 164 MET A O 1
ATOM 1337 N N . GLU A 1 165 ? 31.719 -6.992 -4.234 1 24.23 165 GLU A N 1
ATOM 1338 C CA . GLU A 1 165 ? 33.094 -6.957 -4.742 1 24.23 165 GLU A CA 1
ATOM 1339 C C . GLU A 1 165 ? 33.719 -5.578 -4.543 1 24.23 165 GLU A C 1
ATOM 1341 O O . GLU A 1 165 ? 33.125 -4.562 -4.93 1 24.23 165 GLU A O 1
ATOM 1346 N N . GLU A 1 166 ? 34.406 -5.344 -3.512 1 27.75 166 GLU A N 1
ATOM 1347 C CA . GLU A 1 166 ? 35.406 -4.277 -3.311 1 27.75 166 GLU A CA 1
ATOM 1348 C C . GLU A 1 166 ? 36.25 -4.086 -4.551 1 27.75 166 GLU A C 1
ATOM 1350 O O . GLU A 1 166 ? 36.969 -5.008 -4.969 1 27.75 166 GLU A O 1
ATOM 1355 N N . ASP A 1 167 ? 35.781 -3.42 -5.699 1 21.66 167 ASP A N 1
ATOM 1356 C CA . ASP A 1 167 ? 36.906 -2.852 -6.426 1 21.66 167 ASP A CA 1
ATOM 1357 C C . ASP A 1 167 ? 37.5 -1.679 -5.66 1 21.66 167 ASP A C 1
ATOM 1359 O O . ASP A 1 167 ? 36.781 -0.881 -5.059 1 21.66 167 ASP A O 1
ATOM 1363 N N . GLN B 1 1 ? 19.891 -7.578 -1.291 1 38.91 1 GLN B N 1
ATOM 1364 C CA . GLN B 1 1 ? 19.656 -6.141 -1.428 1 38.91 1 GLN B CA 1
ATOM 1365 C C . GLN B 1 1 ? 18.359 -5.727 -0.75 1 38.91 1 GLN B C 1
ATOM 1367 O O . GLN B 1 1 ? 17.375 -6.469 -0.772 1 38.91 1 GLN B O 1
ATOM 1372 N N . GLU B 1 2 ? 18.438 -4.984 0.276 1 48.53 2 GLU B N 1
ATOM 1373 C CA . GLU B 1 2 ? 17.375 -4.488 1.148 1 48.53 2 GLU B CA 1
ATOM 1374 C C . GLU B 1 2 ? 16.172 -4.016 0.339 1 48.53 2 GLU B C 1
ATOM 1376 O O . GLU B 1 2 ? 16.297 -3.148 -0.527 1 48.53 2 GLU B O 1
ATOM 1381 N N . GLY B 1 3 ? 15.336 -4.816 -0.299 1 61.06 3 GLY B N 1
ATOM 1382 C CA . GLY B 1 3 ? 14.414 -4.602 -1.399 1 61.06 3 GLY B CA 1
ATOM 1383 C C . GLY B 1 3 ? 13.312 -3.615 -1.067 1 61.06 3 GLY B C 1
ATOM 1384 O O . GLY B 1 3 ? 12.375 -3.945 -0.334 1 61.06 3 GLY B O 1
ATOM 1385 N N . ASN B 1 4 ? 13.727 -2.348 -1.221 1 77.88 4 ASN B N 1
ATOM 1386 C CA . ASN B 1 4 ? 12.781 -1.257 -1.015 1 77.88 4 ASN B CA 1
ATOM 1387 C C . ASN B 1 4 ? 11.641 -1.303 -2.031 1 77.88 4 ASN B C 1
ATOM 1389 O O . ASN B 1 4 ? 11.789 -1.883 -3.107 1 77.88 4 ASN B O 1
ATOM 1393 N N . CYS B 1 5 ? 10.578 -0.911 -1.554 1 86.94 5 CYS B N 1
ATOM 1394 C CA . CYS B 1 5 ? 9.406 -0.716 -2.406 1 86.94 5 CYS B CA 1
ATOM 1395 C C . CYS B 1 5 ? 9.664 0.367 -3.445 1 86.94 5 CYS B C 1
ATOM 1397 O O . CYS B 1 5 ? 10.172 1.439 -3.117 1 86.94 5 CYS B O 1
ATOM 1399 N N . THR B 1 6 ? 9.477 0.014 -4.695 1 90.44 6 THR B N 1
ATOM 1400 C CA . THR B 1 6 ? 9.695 0.995 -5.754 1 90.44 6 THR B CA 1
ATOM 1401 C C . THR B 1 6 ? 8.547 2 -5.797 1 90.44 6 THR B C 1
ATOM 1403 O O . THR B 1 6 ? 7.48 1.763 -5.223 1 90.44 6 THR B O 1
ATOM 1406 N N . LEU B 1 7 ? 8.789 3.055 -6.469 1 91 7 LEU B N 1
ATOM 1407 C CA . LEU B 1 7 ? 7.75 4.059 -6.668 1 91 7 LEU B CA 1
ATOM 1408 C C . LEU B 1 7 ? 6.566 3.479 -7.438 1 91 7 LEU B C 1
ATOM 1410 O O . LEU B 1 7 ? 5.41 3.789 -7.137 1 91 7 LEU B O 1
ATOM 1414 N N . ARG B 1 8 ? 6.879 2.635 -8.367 1 93.69 8 ARG B N 1
ATOM 1415 C CA . ARG B 1 8 ? 5.82 2.021 -9.156 1 93.69 8 ARG B CA 1
ATOM 1416 C C . ARG B 1 8 ? 4.934 1.132 -8.289 1 93.69 8 ARG B C 1
ATOM 1418 O O . ARG B 1 8 ? 3.707 1.164 -8.406 1 93.69 8 ARG B O 1
ATOM 1425 N N . GLU B 1 9 ? 5.5 0.363 -7.453 1 95.38 9 GLU B N 1
ATOM 1426 C CA . GLU B 1 9 ? 4.727 -0.436 -6.504 1 95.38 9 GLU B CA 1
ATOM 1427 C C . GLU B 1 9 ? 3.863 0.451 -5.613 1 95.38 9 GLU B C 1
ATOM 1429 O O . GLU B 1 9 ? 2.688 0.159 -5.391 1 95.38 9 GLU B O 1
ATOM 1434 N N . ALA B 1 10 ? 4.496 1.524 -5.168 1 95.44 10 ALA B N 1
ATOM 1435 C CA . ALA B 1 10 ? 3.789 2.447 -4.285 1 95.44 10 ALA B CA 1
ATOM 1436 C C . ALA B 1 10 ? 2.557 3.029 -4.973 1 95.44 10 ALA B C 1
ATOM 1438 O O . ALA B 1 10 ? 1.495 3.15 -4.355 1 95.44 10 ALA B O 1
ATOM 1439 N N . VAL B 1 11 ? 2.65 3.33 -6.168 1 95.88 11 VAL B N 1
ATOM 1440 C CA . VAL B 1 11 ? 1.553 3.924 -6.926 1 95.88 11 VAL B CA 1
ATOM 1441 C C . VAL B 1 11 ? 0.436 2.898 -7.109 1 95.88 11 VAL B C 1
ATOM 1443 O O . VAL B 1 11 ? -0.745 3.225 -6.969 1 95.88 11 VAL B O 1
ATOM 1446 N N . ILE B 1 12 ? 0.774 1.688 -7.383 1 97.44 12 ILE B N 1
ATOM 1447 C CA . ILE B 1 12 ? -0.219 0.633 -7.555 1 97.44 12 ILE B CA 1
ATOM 1448 C C . ILE B 1 12 ? -0.982 0.428 -6.246 1 97.44 12 ILE B C 1
ATOM 1450 O O . ILE B 1 12 ? -2.215 0.418 -6.234 1 97.44 12 ILE B O 1
ATOM 1454 N N . ILE B 1 13 ? -0.206 0.301 -5.23 1 97.56 13 ILE B N 1
ATOM 1455 C CA . ILE B 1 13 ? -0.833 0.043 -3.941 1 97.56 13 ILE B CA 1
ATOM 1456 C C . ILE B 1 13 ? -1.631 1.269 -3.5 1 97.56 13 ILE B C 1
ATOM 1458 O O . ILE B 1 13 ? -2.719 1.139 -2.934 1 97.56 13 ILE B O 1
ATOM 1462 N N . GLY B 1 14 ? -1.098 2.434 -3.729 1 97.56 14 GLY B N 1
ATOM 1463 C CA . GLY B 1 14 ? -1.797 3.67 -3.414 1 97.56 14 GLY B CA 1
ATOM 1464 C C . GLY B 1 14 ? -3.131 3.797 -4.125 1 97.56 14 GLY B C 1
ATOM 1465 O O . GLY B 1 14 ? -4.098 4.305 -3.557 1 97.56 14 GLY B O 1
ATOM 1466 N N . SER B 1 15 ? -3.188 3.338 -5.324 1 97.62 15 SER B N 1
ATOM 1467 C CA . SER B 1 15 ? -4.434 3.398 -6.078 1 97.62 15 SER B CA 1
ATOM 1468 C C . SER B 1 15 ? -5.516 2.545 -5.422 1 97.62 15 SER B C 1
ATOM 1470 O O . SER B 1 15 ? -6.699 2.898 -5.457 1 97.62 15 SER B O 1
ATOM 1472 N N . ILE B 1 16 ? -5.152 1.468 -4.855 1 98.06 16 ILE B N 1
ATOM 1473 C CA . ILE B 1 16 ? -6.094 0.62 -4.133 1 98.06 16 ILE B CA 1
ATOM 1474 C C . ILE B 1 16 ? -6.605 1.356 -2.896 1 98.06 16 ILE B C 1
ATOM 1476 O O . ILE B 1 16 ? -7.812 1.422 -2.66 1 98.06 16 ILE B O 1
ATOM 1480 N N . ILE B 1 17 ? -5.68 1.967 -2.205 1 97.75 17 ILE B N 1
ATOM 1481 C CA . ILE B 1 17 ? -6.027 2.688 -0.985 1 97.75 17 ILE B CA 1
ATOM 1482 C C . ILE B 1 17 ? -6.98 3.834 -1.318 1 97.75 17 ILE B C 1
ATOM 1484 O O . ILE B 1 17 ? -7.914 4.113 -0.56 1 97.75 17 ILE B O 1
ATOM 1488 N N . GLN B 1 18 ? -6.719 4.422 -2.387 1 97.69 18 GLN B N 1
ATOM 1489 C CA . GLN B 1 18 ? -7.531 5.555 -2.816 1 97.69 18 GLN B CA 1
ATOM 1490 C C . GLN B 1 18 ? -8.969 5.125 -3.096 1 97.69 18 GLN B C 1
ATOM 1492 O O . GLN B 1 18 ? -9.914 5.828 -2.736 1 97.69 18 GLN B O 1
ATOM 1497 N N . LYS B 1 19 ? -9.148 3.938 -3.602 1 96.38 19 LYS B N 1
ATOM 1498 C CA . LYS B 1 19 ? -10.43 3.531 -4.16 1 96.38 19 LYS B CA 1
ATOM 1499 C C . LYS B 1 19 ? -11.266 2.779 -3.127 1 96.38 19 LYS B C 1
ATOM 1501 O O . LYS B 1 19 ? -12.5 2.791 -3.189 1 96.38 19 LYS B O 1
ATOM 1506 N N . VAL B 1 20 ? -10.672 2.162 -2.242 1 97.69 20 VAL B N 1
ATOM 1507 C CA . VAL B 1 20 ? -11.406 1.292 -1.331 1 97.69 20 VAL B CA 1
ATOM 1508 C C . VAL B 1 20 ? -11.758 2.057 -0.057 1 97.69 20 VAL B C 1
ATOM 1510 O O . VAL B 1 20 ? -11.062 3.002 0.319 1 97.69 20 VAL B O 1
ATOM 1513 N N . THR B 1 21 ? -12.867 1.64 0.551 1 97.75 21 THR B N 1
ATOM 1514 C CA . THR B 1 21 ? -13.227 2.191 1.853 1 97.75 21 THR B CA 1
ATOM 1515 C C . THR B 1 21 ? -12.43 1.515 2.965 1 97.75 21 THR B C 1
ATOM 1517 O O . THR B 1 21 ? -12.383 0.285 3.043 1 97.75 21 THR B O 1
ATOM 1520 N N . ILE B 1 22 ? -11.828 2.334 3.738 1 98.12 22 ILE B N 1
ATOM 1521 C CA . ILE B 1 22 ? -11.031 1.851 4.863 1 98.12 22 ILE B CA 1
ATOM 1522 C C . ILE B 1 22 ? -11.711 2.242 6.176 1 98.12 22 ILE B C 1
ATOM 1524 O O . ILE B 1 22 ? -12.086 3.398 6.367 1 98.12 22 ILE B O 1
ATOM 1528 N N . PRO B 1 23 ? -11.945 1.29 7.113 1 98.06 23 PRO B N 1
ATOM 1529 C CA . PRO B 1 23 ? -12.461 1.687 8.43 1 98.06 23 PRO B CA 1
ATOM 1530 C C . PRO B 1 23 ? -11.641 2.812 9.062 1 98.06 23 PRO B C 1
ATOM 1532 O O . PRO B 1 23 ? -10.414 2.795 9.008 1 98.06 23 PRO B O 1
ATOM 1535 N N . PRO B 1 24 ? -12.297 3.709 9.656 1 98.25 24 PRO B N 1
ATOM 1536 C CA . PRO B 1 24 ? -11.617 4.883 10.203 1 98.25 24 PRO B CA 1
ATOM 1537 C C . PRO B 1 24 ? -10.523 4.516 11.203 1 98.25 24 PRO B C 1
ATOM 1539 O O . PRO B 1 24 ? -9.477 5.168 11.242 1 98.25 24 PRO B O 1
ATOM 1542 N N . LEU B 1 25 ? -10.734 3.523 11.93 1 98 25 LEU B N 1
ATOM 1543 C CA . LEU B 1 25 ? -9.75 3.102 12.914 1 98 25 LEU B CA 1
ATOM 1544 C C . LEU B 1 25 ? -8.453 2.678 12.234 1 98 25 LEU B C 1
ATOM 1546 O O . LEU B 1 25 ? -7.363 3.09 12.648 1 98 25 LEU B O 1
ATOM 1550 N N . HIS B 1 26 ? -8.578 1.867 11.188 1 98.44 26 HIS B N 1
ATOM 1551 C CA . HIS B 1 26 ? -7.406 1.418 10.445 1 98.44 26 HIS B CA 1
ATOM 1552 C C . HIS B 1 26 ? -6.715 2.584 9.75 1 98.44 26 HIS B C 1
ATOM 1554 O O . HIS B 1 26 ? -5.484 2.666 9.742 1 98.44 26 HIS B O 1
ATOM 1560 N N . ALA B 1 27 ? -7.441 3.457 9.219 1 98.5 27 ALA B N 1
ATOM 1561 C CA . ALA B 1 27 ? -6.891 4.633 8.547 1 98.5 27 ALA B CA 1
ATOM 1562 C C . ALA B 1 27 ? -6.141 5.523 9.531 1 98.5 27 ALA B C 1
ATOM 1564 O O . ALA B 1 27 ? -5.039 5.996 9.234 1 98.5 27 ALA B O 1
ATOM 1565 N N . SER B 1 28 ? -6.77 5.688 10.664 1 98.75 28 SER B N 1
ATOM 1566 C CA . SER B 1 28 ? -6.156 6.523 11.688 1 98.75 28 SER B CA 1
ATOM 1567 C C . SER B 1 28 ? -4.824 5.941 12.156 1 98.75 28 SER B C 1
ATOM 1569 O O . SER B 1 28 ? -3.83 6.664 12.258 1 98.75 28 SER B O 1
ATOM 1571 N N . ALA B 1 29 ? -4.883 4.66 12.383 1 98.5 29 ALA B N 1
ATOM 1572 C CA . ALA B 1 29 ? -3.666 3.992 12.836 1 98.5 29 ALA B CA 1
ATOM 1573 C C . ALA B 1 29 ? -2.564 4.082 11.789 1 98.5 29 ALA B C 1
ATOM 1575 O O . ALA B 1 29 ? -1.413 4.383 12.109 1 98.5 29 ALA B O 1
ATOM 1576 N N . ALA B 1 30 ? -2.875 3.832 10.547 1 98.69 30 ALA B N 1
ATOM 1577 C CA . ALA B 1 30 ? -1.903 3.908 9.453 1 98.69 30 ALA B CA 1
ATOM 1578 C C . ALA B 1 30 ? -1.328 5.316 9.336 1 98.69 30 ALA B C 1
ATOM 1580 O O . ALA B 1 30 ? -0.114 5.488 9.203 1 98.69 30 ALA B O 1
ATOM 1581 N N . LEU B 1 31 ? -2.186 6.25 9.414 1 98.81 31 LEU B N 1
ATOM 1582 C CA . LEU B 1 31 ? -1.772 7.641 9.289 1 98.81 31 LEU B CA 1
ATOM 1583 C C . LEU B 1 31 ? -0.813 8.031 10.414 1 98.81 31 LEU B C 1
ATOM 1585 O O . LEU B 1 31 ? 0.216 8.656 10.164 1 98.81 31 LEU B O 1
ATOM 1589 N N . MET B 1 32 ? -1.15 7.625 11.594 1 98.81 32 MET B N 1
ATOM 1590 C CA . MET B 1 32 ? -0.304 7.934 12.742 1 98.81 32 MET B CA 1
ATOM 1591 C C . MET B 1 32 ? 1.07 7.293 12.602 1 98.81 32 MET B C 1
ATOM 1593 O O . MET B 1 32 ? 2.092 7.934 12.859 1 98.81 32 MET B O 1
ATOM 1597 N N . LYS B 1 33 ? 1.084 6.055 12.117 1 98.62 33 LYS B N 1
ATOM 1598 C CA . LYS B 1 33 ? 2.352 5.359 11.914 1 98.62 33 LYS B CA 1
ATOM 1599 C C . LYS B 1 33 ? 3.172 6.02 10.812 1 98.62 33 LYS B C 1
ATOM 1601 O O . LYS B 1 33 ? 4.387 6.18 10.945 1 98.62 33 LYS B O 1
ATOM 1606 N N . LEU B 1 34 ? 2.59 6.379 9.773 1 98.44 34 LEU B N 1
ATOM 1607 C CA . LEU B 1 34 ? 3.271 7.047 8.672 1 98.44 34 LEU B CA 1
ATOM 1608 C C . LEU B 1 34 ? 3.861 8.383 9.117 1 98.44 34 LEU B C 1
ATOM 1610 O O . LEU B 1 34 ? 4.984 8.719 8.75 1 98.44 34 LEU B O 1
ATOM 1614 N N . ALA B 1 35 ? 3.08 9.078 9.891 1 98.62 35 ALA B N 1
ATOM 1615 C CA . ALA B 1 35 ? 3.504 10.391 10.367 1 98.62 35 ALA B CA 1
ATOM 1616 C C . ALA B 1 35 ? 4.746 10.281 11.25 1 98.62 35 ALA B C 1
ATOM 1618 O O . ALA B 1 35 ? 5.539 11.219 11.336 1 98.62 35 ALA B O 1
ATOM 1619 N N . ASP B 1 36 ? 4.887 9.172 11.82 1 97.88 36 ASP B N 1
ATOM 1620 C CA . ASP B 1 36 ? 5.973 8.977 12.773 1 97.88 36 ASP B CA 1
ATOM 1621 C C . ASP B 1 36 ? 7.25 8.523 12.062 1 97.88 36 ASP B C 1
ATOM 1623 O O . ASP B 1 36 ? 8.328 8.523 12.656 1 97.88 36 ASP B O 1
ATOM 1627 N N . LEU B 1 37 ? 7.156 8.141 10.828 1 96.81 37 LEU B N 1
ATOM 1628 C CA . LEU B 1 37 ? 8.312 7.676 10.078 1 96.81 37 LEU B CA 1
ATOM 1629 C C . LEU B 1 37 ? 9.227 8.836 9.703 1 96.81 37 LEU B C 1
ATOM 1631 O O . LEU B 1 37 ? 8.766 9.977 9.586 1 96.81 37 LEU B O 1
ATOM 1635 N N . GLU B 1 38 ? 10.5 8.43 9.562 1 94.38 38 GLU B N 1
ATOM 1636 C CA . GLU B 1 38 ? 11.383 9.391 8.898 1 94.38 38 GLU B CA 1
ATOM 1637 C C . GLU B 1 38 ? 10.953 9.641 7.461 1 94.38 38 GLU B C 1
ATOM 1639 O O . GLU B 1 38 ? 10.586 8.711 6.742 1 94.38 38 GLU B O 1
ATOM 1644 N N . TYR B 1 39 ? 11.039 10.852 7.18 1 91.25 39 TYR B N 1
ATOM 1645 C CA . TYR B 1 39 ? 10.516 11.266 5.883 1 91.25 39 TYR B CA 1
ATOM 1646 C C . TYR B 1 39 ? 11.344 10.688 4.746 1 91.25 39 TYR B C 1
ATOM 1648 O O . TYR B 1 39 ? 12.578 10.742 4.777 1 91.25 39 TYR B O 1
ATOM 1656 N N . CYS B 1 40 ? 10.547 10.109 3.883 1 88.12 40 CYS B N 1
ATOM 1657 C CA . CYS B 1 40 ? 11.094 9.766 2.572 1 88.12 40 CYS B CA 1
ATOM 1658 C C . CYS B 1 40 ? 10.164 10.234 1.458 1 88.12 40 CYS B C 1
ATOM 1660 O O . CYS B 1 40 ? 9.125 10.836 1.724 1 88.12 40 CYS B O 1
ATOM 1662 N N . GLY B 1 41 ? 10.484 10.195 0.252 1 79 41 GLY B N 1
ATOM 1663 C CA . GLY B 1 41 ? 9.742 10.75 -0.866 1 79 41 GLY B CA 1
ATOM 1664 C C . GLY B 1 41 ? 8.297 10.281 -0.908 1 79 41 GLY B C 1
ATOM 1665 O O . GLY B 1 41 ? 7.391 11.078 -1.172 1 79 41 GLY B O 1
ATOM 1666 N N . THR B 1 42 ? 8.016 9.031 -0.554 1 91.81 42 THR B N 1
ATOM 1667 C CA . THR B 1 42 ? 6.672 8.492 -0.716 1 91.81 42 THR B CA 1
ATOM 1668 C C . THR B 1 42 ? 5.848 8.703 0.55 1 91.81 42 THR B C 1
ATOM 1670 O O . THR B 1 42 ? 4.637 8.469 0.553 1 91.81 42 THR B O 1
ATOM 1673 N N . THR B 1 43 ? 6.465 9.148 1.613 1 95.88 43 THR B N 1
ATOM 1674 C CA . THR B 1 43 ? 5.758 9.336 2.875 1 95.88 43 THR B CA 1
ATOM 1675 C C . THR B 1 43 ? 4.586 10.297 2.699 1 95.88 43 THR B C 1
ATOM 1677 O O . THR B 1 43 ? 3.463 10 3.105 1 95.88 43 THR B O 1
ATOM 1680 N N . SER B 1 44 ? 4.867 11.414 2.021 1 97.12 44 SER B N 1
ATOM 1681 C CA . SER B 1 44 ? 3.842 12.438 1.821 1 97.12 44 SER B CA 1
ATOM 1682 C C . SER B 1 44 ? 2.721 11.93 0.923 1 97.12 44 SER B C 1
ATOM 1684 O O . SER B 1 44 ? 1.556 12.281 1.115 1 97.12 44 SER B O 1
ATOM 1686 N N . TYR B 1 45 ? 3.154 11.117 0.028 1 96.94 45 TYR B N 1
ATOM 1687 C CA . TYR B 1 45 ? 2.168 10.523 -0.867 1 96.94 45 TYR B CA 1
ATOM 1688 C C . TYR B 1 45 ? 1.157 9.688 -0.089 1 96.94 45 TYR B C 1
ATOM 1690 O O . TYR B 1 45 ? -0.053 9.883 -0.232 1 96.94 45 TYR B O 1
ATOM 1698 N N . PHE B 1 46 ? 1.611 8.859 0.746 1 98.12 46 PHE B N 1
ATOM 1699 C CA . PHE B 1 46 ? 0.727 7.984 1.507 1 98.12 46 PHE B CA 1
ATOM 1700 C C . PHE B 1 46 ? -0.062 8.781 2.541 1 98.12 46 PHE B C 1
ATOM 1702 O O . PHE B 1 46 ? -1.246 8.516 2.762 1 98.12 46 PHE B O 1
ATOM 1709 N N . ILE B 1 47 ? 0.608 9.719 3.188 1 98.62 47 ILE B N 1
ATOM 1710 C CA . ILE B 1 47 ? -0.086 10.555 4.16 1 98.62 47 ILE B CA 1
ATOM 1711 C C . ILE B 1 47 ? -1.272 11.25 3.49 1 98.62 47 ILE B C 1
ATOM 1713 O O . ILE B 1 47 ? -2.383 11.25 4.027 1 98.62 47 ILE B O 1
ATOM 1717 N N . LYS B 1 48 ? -1.058 11.766 2.355 1 98.5 48 LYS B N 1
ATOM 1718 C CA . LYS B 1 48 ? -2.125 12.469 1.655 1 98.5 48 LYS B CA 1
ATOM 1719 C C . LYS B 1 48 ? -3.277 11.531 1.313 1 98.5 48 LYS B C 1
ATOM 1721 O O . LYS B 1 48 ? -4.445 11.922 1.375 1 98.5 48 LYS B O 1
ATOM 1726 N N . LEU B 1 49 ? -2.957 10.32 0.963 1 98.44 49 LEU B N 1
ATOM 1727 C CA . LEU B 1 49 ? -3.996 9.352 0.632 1 98.44 49 LEU B CA 1
ATOM 1728 C C . LEU B 1 49 ? -4.949 9.156 1.806 1 98.44 49 LEU B C 1
ATOM 1730 O O . LEU B 1 49 ? -6.168 9.117 1.621 1 98.44 49 LEU B O 1
ATOM 1734 N N . PHE B 1 50 ? -4.414 9.102 2.975 1 98.69 50 PHE B N 1
ATOM 1735 C CA . PHE B 1 50 ? -5.246 8.844 4.145 1 98.69 50 PHE B CA 1
ATOM 1736 C C . PHE B 1 50 ? -5.984 10.102 4.574 1 98.69 50 PHE B C 1
ATOM 1738 O O . PHE B 1 50 ? -7.121 10.031 5.051 1 98.69 50 PHE B O 1
ATOM 1745 N N . LEU B 1 51 ? -5.383 11.227 4.43 1 98.75 51 LEU B N 1
ATOM 1746 C CA . LEU B 1 51 ? -6.066 12.477 4.723 1 98.75 51 LEU B CA 1
ATOM 1747 C C . LEU B 1 51 ? -7.254 12.68 3.789 1 98.75 51 LEU B C 1
ATOM 1749 O O . LEU B 1 51 ? -8.281 13.234 4.195 1 98.75 51 LEU B O 1
ATOM 1753 N N . ASP B 1 52 ? -7.121 12.172 2.652 1 98.38 52 ASP B N 1
ATOM 1754 C CA . ASP B 1 52 ? -8.148 12.352 1.633 1 98.38 52 ASP B CA 1
ATOM 1755 C C . ASP B 1 52 ? -9.344 11.445 1.893 1 98.38 52 ASP B C 1
ATOM 1757 O O . ASP B 1 52 ? -10.375 11.547 1.218 1 98.38 52 ASP B O 1
ATOM 1761 N N . LYS B 1 53 ? -9.242 10.586 2.875 1 98.19 53 LYS B N 1
ATOM 1762 C CA . LYS B 1 53 ? -10.414 9.828 3.305 1 98.19 53 LYS B CA 1
ATOM 1763 C C . LYS B 1 53 ? -11.391 10.711 4.074 1 98.19 53 LYS B C 1
ATOM 1765 O O . LYS B 1 53 ? -12.562 10.359 4.238 1 98.19 53 LYS B O 1
ATOM 1770 N N . LYS B 1 54 ? -10.906 11.82 4.605 1 98 54 LYS B N 1
ATOM 1771 C CA . LYS B 1 54 ? -11.695 12.891 5.207 1 98 54 LYS B CA 1
ATOM 1772 C C . LYS B 1 54 ? -12.445 12.391 6.438 1 98 54 LYS B C 1
ATOM 1774 O O . LYS B 1 54 ? -13.57 12.828 6.711 1 98 54 LYS B O 1
ATOM 1779 N N . TYR B 1 55 ? -11.891 11.43 7.102 1 98.5 55 TYR B N 1
ATOM 1780 C CA . TYR B 1 55 ? -12.477 10.938 8.344 1 98.5 55 TYR B CA 1
ATOM 1781 C C . TYR B 1 55 ? -12.25 11.922 9.484 1 98.5 55 TYR B C 1
ATOM 1783 O O . TYR B 1 55 ? -11.289 12.695 9.461 1 98.5 55 TYR B O 1
ATOM 1791 N N . ALA B 1 56 ? -13.203 11.812 10.461 1 98.25 56 ALA B N 1
ATOM 1792 C CA . ALA B 1 56 ? -12.867 12.453 11.727 1 98.25 56 ALA B CA 1
ATOM 1793 C C . ALA B 1 56 ? -11.711 11.742 12.414 1 98.25 56 ALA B C 1
ATOM 1795 O O . ALA B 1 56 ? -11.727 10.516 12.562 1 98.25 56 ALA B O 1
ATOM 1796 N N . LEU B 1 57 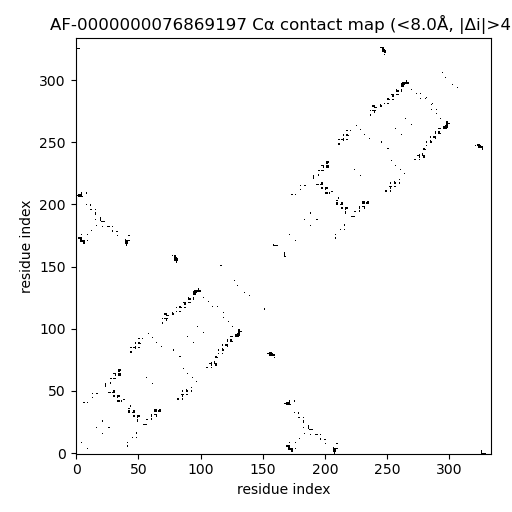? -10.758 12.492 12.766 1 98.31 57 LEU B N 1
ATOM 1797 C CA . LEU B 1 57 ? -9.555 11.914 13.352 1 98.31 57 LEU B CA 1
ATOM 1798 C C . LEU B 1 57 ? -9.453 12.258 14.836 1 98.31 57 LEU B C 1
ATOM 1800 O O . LEU B 1 57 ? -9.75 13.391 15.234 1 98.31 57 LEU B O 1
ATOM 1804 N N . PRO B 1 58 ? -9.047 11.273 15.602 1 98.19 58 PRO B N 1
ATOM 1805 C CA . PRO B 1 58 ? -8.711 11.617 16.984 1 98.19 58 PRO B CA 1
ATOM 1806 C C . PRO B 1 58 ? -7.633 12.695 17.078 1 98.19 58 PRO B C 1
ATOM 1808 O O . PRO B 1 58 ? -6.762 12.781 16.203 1 98.19 58 PRO B O 1
ATOM 1811 N N . TYR B 1 59 ? -7.629 13.375 18.156 1 97.62 59 TYR B N 1
ATOM 1812 C CA . TYR B 1 59 ? -6.68 14.469 18.344 1 97.62 59 TYR B CA 1
ATOM 1813 C C . TYR B 1 59 ? -5.246 13.953 18.359 1 97.62 59 TYR B C 1
ATOM 1815 O O . TYR B 1 59 ? -4.328 14.625 17.891 1 97.62 59 TYR B O 1
ATOM 1823 N N . ARG B 1 60 ? -5.129 12.797 18.906 1 98.19 60 ARG B N 1
ATOM 1824 C CA . ARG B 1 60 ? -3.793 12.219 18.953 1 98.19 60 ARG B CA 1
ATOM 1825 C C . ARG B 1 60 ? -3.232 12.016 17.547 1 98.19 60 ARG B C 1
ATOM 1827 O O . ARG B 1 60 ? -2.027 12.164 17.328 1 98.19 60 ARG B O 1
ATOM 1834 N N . VAL B 1 61 ? -4.039 11.633 16.656 1 98.81 61 VAL B N 1
ATOM 1835 C CA . VAL B 1 61 ? -3.631 11.438 15.266 1 98.81 61 VAL B CA 1
ATOM 1836 C C . VAL B 1 61 ? -3.336 12.789 14.625 1 98.81 61 VAL B C 1
ATOM 1838 O O . VAL B 1 61 ? -2.32 12.945 13.938 1 98.81 61 VAL B O 1
ATOM 1841 N N . LEU B 1 62 ? -4.16 13.758 14.875 1 98.69 62 LEU B N 1
ATOM 1842 C CA . LEU B 1 62 ? -3.941 15.109 14.367 1 98.69 62 LEU B CA 1
ATOM 1843 C C . LEU B 1 62 ? -2.619 15.672 14.875 1 98.69 62 LEU B C 1
ATOM 1845 O O . LEU B 1 62 ? -1.863 16.281 14.109 1 98.69 62 LEU B O 1
ATOM 1849 N N . ASP B 1 63 ? -2.389 15.422 16.109 1 98.56 63 ASP B N 1
ATOM 1850 C CA . ASP B 1 63 ? -1.148 15.891 16.703 1 98.56 63 ASP B CA 1
ATOM 1851 C C . ASP B 1 63 ? 0.068 15.242 16.062 1 98.56 63 ASP B C 1
ATOM 1853 O O . ASP B 1 63 ? 1.091 15.898 15.844 1 98.56 63 ASP B O 1
ATOM 1857 N N . ALA B 1 64 ? -0.072 13.984 15.773 1 98.88 64 ALA B N 1
ATOM 1858 C CA . ALA B 1 64 ? 1.027 13.266 15.133 1 98.88 64 ALA B CA 1
ATOM 1859 C C . ALA B 1 64 ? 1.299 13.812 13.734 1 98.88 64 ALA B C 1
ATOM 1861 O O . ALA B 1 64 ? 2.455 13.992 13.344 1 98.88 64 ALA B O 1
ATOM 1862 N N . VAL B 1 65 ? 0.3 14.07 13 1 98.94 65 VAL B N 1
ATOM 1863 C CA . VAL B 1 65 ? 0.46 14.602 11.648 1 98.94 65 VAL B CA 1
ATOM 1864 C C . VAL B 1 65 ? 1.034 16.016 11.719 1 98.94 65 VAL B C 1
ATOM 1866 O O . VAL B 1 65 ? 1.916 16.375 10.938 1 98.94 65 VAL B O 1
ATOM 1869 N N . PHE B 1 66 ? 0.493 16.781 12.656 1 98.88 66 PHE B N 1
ATOM 1870 C CA . PHE B 1 66 ? 1.036 18.109 12.883 1 98.88 66 PHE B CA 1
ATOM 1871 C C . PHE B 1 66 ? 2.529 18.047 13.18 1 98.88 66 PHE B C 1
ATOM 1873 O O . PHE B 1 66 ? 3.322 18.766 12.555 1 98.88 66 PHE B O 1
ATOM 1880 N N . ALA B 1 67 ? 2.861 17.172 14.07 1 98.81 67 ALA B N 1
ATOM 1881 C CA . ALA B 1 67 ? 4.262 17.016 14.453 1 98.81 67 ALA B CA 1
ATOM 1882 C C . ALA B 1 67 ? 5.109 16.578 13.266 1 98.81 67 ALA B C 1
ATOM 1884 O O . ALA B 1 67 ? 6.27 16.984 13.141 1 98.81 67 ALA B O 1
ATOM 1885 N N . HIS B 1 68 ? 4.582 15.797 12.414 1 98.81 68 HIS B N 1
ATOM 1886 C CA . HIS B 1 68 ? 5.273 15.383 11.195 1 98.81 68 HIS B CA 1
ATOM 1887 C C . HIS B 1 68 ? 5.719 16.594 10.375 1 98.81 68 HIS B C 1
ATOM 1889 O O . HIS B 1 68 ? 6.875 16.672 9.953 1 98.81 68 HIS B O 1
ATOM 1895 N N . PHE B 1 69 ? 4.891 17.516 10.195 1 98.81 69 PHE B N 1
ATOM 1896 C CA . PHE B 1 69 ? 5.215 18.672 9.375 1 98.81 69 PHE B CA 1
ATOM 1897 C C . PHE B 1 69 ? 6.152 19.625 10.109 1 98.81 69 PHE B C 1
ATOM 1899 O O . PHE B 1 69 ? 7.023 20.25 9.5 1 98.81 69 PHE B O 1
ATOM 1906 N N . MET B 1 70 ? 6.008 19.703 11.406 1 98.69 70 MET B N 1
ATOM 1907 C CA . MET B 1 70 ? 6.816 20.641 12.195 1 98.69 70 MET B CA 1
ATOM 1908 C C . MET B 1 70 ? 8.281 20.219 12.188 1 98.69 70 MET B C 1
ATOM 1910 O O . MET B 1 70 ? 9.164 21.016 12.5 1 98.69 70 MET B O 1
ATOM 1914 N N . ARG B 1 71 ? 8.57 18.984 11.852 1 98.06 71 ARG B N 1
ATOM 1915 C CA . ARG B 1 71 ? 9.953 18.531 11.742 1 98.06 71 ARG B CA 1
ATOM 1916 C C . ARG B 1 71 ? 10.703 19.312 10.672 1 98.06 71 ARG B C 1
ATOM 1918 O O . ARG B 1 71 ? 11.938 19.312 10.641 1 98.06 71 ARG B O 1
ATOM 1925 N N . PHE B 1 72 ? 9.992 19.984 9.852 1 98 72 PHE B N 1
ATOM 1926 C CA . PHE B 1 72 ? 10.625 20.656 8.727 1 98 72 PHE B CA 1
ATOM 1927 C C . PHE B 1 72 ? 10.648 22.172 8.938 1 98 72 PHE B C 1
ATOM 1929 O O . PHE B 1 72 ? 10.977 22.922 8.023 1 98 72 PHE B O 1
ATOM 1936 N N . LEU B 1 73 ? 10.242 22.594 10.102 1 97.94 73 LEU B N 1
ATOM 1937 C CA . LEU B 1 73 ? 10.164 24.016 10.422 1 97.94 73 LEU B CA 1
ATOM 1938 C C . LEU B 1 73 ? 11.484 24.719 10.133 1 97.94 73 LEU B C 1
ATOM 1940 O O . LEU B 1 73 ? 11.508 25.797 9.555 1 97.94 73 LEU B O 1
ATOM 1944 N N . ASP B 1 74 ? 12.562 24.062 10.438 1 95.81 74 ASP B N 1
ATOM 1945 C CA . ASP B 1 74 ? 13.867 24.688 10.242 1 95.81 74 ASP B CA 1
ATOM 1946 C C . ASP B 1 74 ? 14.688 23.938 9.195 1 95.81 74 ASP B C 1
ATOM 1948 O O . ASP B 1 74 ? 15.914 24.031 9.164 1 95.81 74 ASP B O 1
ATOM 1952 N N . ASP B 1 75 ? 14.008 23.094 8.492 1 95.94 75 ASP B N 1
ATOM 1953 C CA . ASP B 1 75 ? 14.703 22.344 7.449 1 95.94 75 ASP B CA 1
ATOM 1954 C C . ASP B 1 75 ? 15.141 23.281 6.316 1 95.94 75 ASP B C 1
ATOM 1956 O O . ASP B 1 75 ? 14.367 24.109 5.855 1 95.94 75 ASP B O 1
ATOM 1960 N N . GLU B 1 76 ? 16.312 23.094 5.859 1 94.69 76 GLU B N 1
ATOM 1961 C CA . GLU B 1 76 ? 16.859 24 4.855 1 94.69 76 GLU B CA 1
ATOM 1962 C C . GLU B 1 76 ? 16.484 23.562 3.443 1 94.69 76 GLU B C 1
ATOM 1964 O O . GLU B 1 76 ? 16.609 24.344 2.492 1 94.69 76 GLU B O 1
ATOM 1969 N N . AR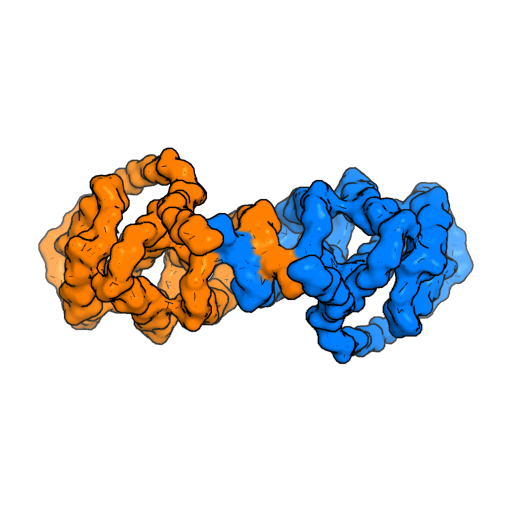G B 1 77 ? 16.125 22.438 3.322 1 93.25 77 ARG B N 1
ATOM 1970 C CA . ARG B 1 77 ? 15.727 21.938 2.01 1 93.25 77 ARG B CA 1
ATOM 1971 C C . ARG B 1 77 ? 14.375 22.516 1.593 1 93.25 77 ARG B C 1
ATOM 1973 O O . ARG B 1 77 ? 13.547 22.844 2.443 1 93.25 77 ARG B O 1
ATOM 1980 N N . SER B 1 78 ? 14.242 22.578 0.376 1 93.94 78 SER B N 1
ATOM 1981 C CA . SER B 1 78 ? 12.922 22.828 -0.191 1 93.94 78 SER B CA 1
ATOM 1982 C C . SER B 1 78 ? 12.164 21.516 -0.432 1 93.94 78 SER B C 1
ATOM 1984 O O . SER B 1 78 ? 12.57 20.703 -1.253 1 93.94 78 SER B O 1
ATOM 1986 N N . MET B 1 79 ? 11.109 21.453 0.185 1 96.12 79 MET B N 1
ATOM 1987 C CA . MET B 1 79 ? 10.383 20.188 0.113 1 96.12 79 MET B CA 1
ATOM 1988 C C . MET B 1 79 ? 9.617 20.062 -1.2 1 96.12 79 MET B C 1
ATOM 1990 O O . MET B 1 79 ? 9.211 21.078 -1.779 1 96.12 79 MET B O 1
ATOM 1994 N N . PRO B 1 80 ? 9.414 18.812 -1.671 1 94.69 80 PRO B N 1
ATOM 1995 C CA . PRO B 1 80 ? 8.758 18.609 -2.963 1 94.69 80 PRO B CA 1
ATOM 1996 C C . PRO B 1 80 ? 7.27 18.969 -2.93 1 94.69 80 PRO B C 1
ATOM 1998 O O . PRO B 1 80 ? 6.688 19.078 -1.85 1 94.69 80 PRO B O 1
ATOM 2001 N N . VAL B 1 81 ? 6.699 19.094 -4.023 1 96.69 81 VAL B N 1
ATOM 2002 C CA . VAL B 1 81 ? 5.316 19.531 -4.176 1 96.69 81 VAL B CA 1
ATOM 2003 C C . VAL B 1 81 ? 4.391 18.609 -3.395 1 96.69 81 VAL B C 1
ATOM 2005 O O . VAL B 1 81 ? 3.41 19.062 -2.797 1 96.69 81 VAL B O 1
ATOM 2008 N N . ILE B 1 82 ? 4.668 17.328 -3.412 1 96.44 82 ILE B N 1
ATOM 2009 C CA . ILE B 1 82 ? 3.803 16.359 -2.76 1 96.44 82 ILE B CA 1
ATOM 2010 C C . ILE B 1 82 ? 3.803 16.594 -1.251 1 96.44 82 ILE B C 1
ATOM 2012 O O . ILE B 1 82 ? 2.785 16.391 -0.584 1 96.44 82 ILE B O 1
ATOM 2016 N N . TRP B 1 83 ? 4.891 17.062 -0.725 1 97.69 83 TRP B N 1
ATOM 2017 C CA . TRP B 1 83 ? 4.93 17.438 0.685 1 97.69 83 TRP B CA 1
ATOM 2018 C C . TRP B 1 83 ? 3.979 18.594 0.971 1 97.69 83 TRP B C 1
ATOM 2020 O O . TRP B 1 83 ? 3.176 18.516 1.905 1 97.69 83 TRP B O 1
ATOM 2030 N N . HIS B 1 84 ? 4.055 19.562 0.162 1 98.5 84 HIS B N 1
ATOM 2031 C CA . HIS B 1 84 ? 3.195 20.734 0.296 1 98.5 84 HIS B CA 1
ATOM 2032 C C . HIS B 1 84 ? 1.73 20.359 0.083 1 98.5 84 HIS B C 1
ATOM 2034 O O . HIS B 1 84 ? 0.853 20.844 0.8 1 98.5 84 HIS B O 1
ATOM 2040 N N . GLN B 1 85 ? 1.464 19.5 -0.868 1 98.5 85 GLN B N 1
ATOM 2041 C CA . GLN B 1 85 ? 0.1 19.062 -1.143 1 98.5 85 GLN B CA 1
ATOM 2042 C C . GLN B 1 85 ? -0.47 18.281 0.03 1 98.5 85 GLN B C 1
ATOM 2044 O O . GLN B 1 85 ? -1.66 18.375 0.336 1 98.5 85 GLN B O 1
ATOM 2049 N N . SER B 1 86 ? 0.343 17.469 0.601 1 98.69 86 SER B N 1
ATOM 2050 C CA . SER B 1 86 ? -0.119 16.734 1.773 1 98.69 86 SER B CA 1
ATOM 2051 C C . SER B 1 86 ? -0.406 17.688 2.939 1 98.69 86 SER B C 1
ATOM 2053 O O . SER B 1 86 ? -1.372 17.484 3.68 1 98.69 86 SER B O 1
ATOM 2055 N N . LEU B 1 87 ? 0.403 18.688 3.107 1 98.88 87 LEU B N 1
ATOM 2056 C CA . LEU B 1 87 ? 0.149 19.719 4.109 1 98.88 87 LEU B CA 1
ATOM 2057 C C . LEU B 1 87 ? -1.159 20.438 3.82 1 98.88 87 LEU B C 1
ATOM 2059 O O . LEU B 1 87 ? -1.952 20.688 4.73 1 98.88 87 LEU B O 1
ATOM 2063 N N . LEU B 1 88 ? -1.372 20.734 2.602 1 98.88 88 LEU B N 1
ATOM 2064 C CA . LEU B 1 88 ? -2.613 21.406 2.215 1 98.88 88 LEU B CA 1
ATOM 2065 C C . LEU B 1 88 ? -3.82 20.531 2.561 1 98.88 88 LEU B C 1
ATOM 2067 O O . LEU B 1 88 ? -4.801 21.031 3.123 1 98.88 88 LEU B O 1
ATOM 2071 N N . ALA B 1 89 ? -3.732 19.297 2.244 1 98.88 89 ALA B N 1
ATOM 2072 C CA . ALA B 1 89 ? -4.828 18.375 2.568 1 98.88 89 ALA B CA 1
ATOM 2073 C C . ALA B 1 89 ? -5.102 18.359 4.07 1 98.88 89 ALA B C 1
ATOM 2075 O O . ALA B 1 89 ? -6.262 18.375 4.496 1 98.88 89 ALA B O 1
ATOM 2076 N N . PHE B 1 90 ? -4.062 18.375 4.871 1 98.94 90 PHE B N 1
ATOM 2077 C CA . PHE B 1 90 ? -4.176 18.359 6.324 1 98.94 90 PHE B CA 1
ATOM 2078 C C . PHE B 1 90 ? -4.879 19.609 6.82 1 98.94 90 PHE B C 1
ATOM 2080 O O . PHE B 1 90 ? -5.844 19.531 7.586 1 98.94 90 PHE B O 1
ATOM 2087 N N . VAL B 1 91 ? -4.438 20.734 6.344 1 98.88 91 VAL B N 1
ATOM 2088 C CA . VAL B 1 91 ? -4.973 22.016 6.809 1 98.88 91 VAL B CA 1
ATOM 2089 C C . VAL B 1 91 ? -6.406 22.172 6.312 1 98.88 91 VAL B C 1
ATOM 2091 O O . VAL B 1 91 ? -7.289 22.578 7.074 1 98.88 91 VAL B O 1
ATOM 2094 N N . GLU B 1 92 ? -6.637 21.844 5.09 1 98.44 92 GLU B N 1
ATOM 2095 C CA . GLU B 1 92 ? -7.973 21.984 4.516 1 98.44 92 GLU B CA 1
ATOM 2096 C C . GLU B 1 92 ? -9 21.188 5.316 1 98.44 92 GLU B C 1
ATOM 2098 O O . GLU B 1 92 ? -10.102 21.688 5.574 1 98.44 92 GLU B O 1
ATOM 2103 N N . ARG B 1 93 ? -8.664 20.094 5.777 1 97.69 93 ARG B N 1
ATOM 2104 C CA . ARG B 1 93 ? -9.633 19.188 6.375 1 97.69 93 ARG B CA 1
ATOM 2105 C C . ARG B 1 93 ? -9.742 19.406 7.879 1 97.69 93 ARG B C 1
ATOM 2107 O O . ARG B 1 93 ? -10.812 19.234 8.461 1 97.69 93 ARG B O 1
ATOM 2114 N N . TYR B 1 94 ? -8.664 19.859 8.477 1 98.31 94 TYR B N 1
ATOM 2115 C CA . TYR B 1 94 ? -8.648 19.75 9.938 1 98.31 94 TYR B CA 1
ATOM 2116 C C . TYR B 1 94 ? -8.297 21.078 10.578 1 98.31 94 TYR B C 1
ATOM 2118 O O . TYR B 1 94 ? -8 21.141 11.773 1 98.31 94 TYR B O 1
ATOM 2126 N N . LYS B 1 95 ? -8.297 22.156 9.844 1 97.56 95 LYS B N 1
ATOM 2127 C CA . LYS B 1 95 ? -7.961 23.5 10.336 1 97.56 95 LYS B CA 1
ATOM 2128 C C . LYS B 1 95 ? -8.781 23.844 11.57 1 97.56 95 LYS B C 1
ATOM 2130 O O . LYS B 1 95 ? -8.273 24.484 12.5 1 97.56 95 LYS B O 1
ATOM 2135 N N . ASN B 1 96 ? -9.992 23.359 11.617 1 97.25 96 ASN B N 1
ATOM 2136 C CA . ASN B 1 96 ? -10.867 23.734 12.727 1 97.25 96 ASN B CA 1
ATOM 2137 C C . ASN B 1 96 ? -10.625 22.875 13.953 1 97.25 96 ASN B C 1
ATOM 2139 O O . ASN B 1 96 ? -11.172 23.156 15.031 1 97.25 96 ASN B O 1
ATOM 2143 N N . GLU B 1 97 ? -9.852 21.844 13.773 1 97.5 97 GLU B N 1
ATOM 2144 C CA . GLU B 1 97 ? -9.516 20.938 14.867 1 97.5 97 GLU B CA 1
ATOM 2145 C C . GLU B 1 97 ? -8.133 21.266 15.445 1 97.5 97 GLU B C 1
ATOM 2147 O O . GLU B 1 97 ? -7.637 20.547 16.312 1 97.5 97 GLU B O 1
ATOM 2152 N N . LEU B 1 98 ? -7.539 22.328 14.992 1 97.81 98 LEU B N 1
ATOM 2153 C CA . LEU B 1 98 ? -6.207 22.734 15.43 1 97.81 98 LEU B CA 1
ATOM 2154 C C . LEU B 1 98 ? -6.293 23.875 16.438 1 97.81 98 LEU B C 1
ATOM 2156 O O . LEU B 1 98 ? -7.184 24.719 16.359 1 97.81 98 LEU B O 1
ATOM 2160 N N . GLU B 1 99 ? -5.41 23.875 17.328 1 96.81 99 GLU B N 1
ATOM 2161 C CA . GLU B 1 99 ? -5.332 24.953 18.297 1 96.81 99 GLU B CA 1
ATOM 2162 C C . GLU B 1 99 ? -4.734 26.219 17.656 1 96.81 99 GLU B C 1
ATOM 2164 O O . GLU B 1 99 ? -4.027 26.141 16.656 1 96.81 99 GLU B O 1
ATOM 2169 N N . LYS B 1 100 ? -4.973 27.281 18.312 1 96.06 100 LYS B N 1
ATOM 2170 C CA . LYS B 1 100 ? -4.441 28.547 17.844 1 96.06 100 LYS B CA 1
ATOM 2171 C C . LYS B 1 100 ? -2.918 28.516 17.766 1 96.06 100 LYS B C 1
ATOM 2173 O O . LYS B 1 100 ? -2.332 28.969 16.781 1 96.06 100 LYS B O 1
ATOM 2178 N N . LYS B 1 101 ? -2.254 28.016 18.766 1 97.19 101 LYS B N 1
ATOM 2179 C CA . LYS B 1 101 ? -0.797 27.953 18.797 1 97.19 101 LYS B CA 1
ATOM 2180 C C . LYS B 1 101 ? -0.259 27.109 17.641 1 97.19 101 LYS B C 1
ATOM 2182 O O . LYS B 1 101 ? 0.808 27.406 17.094 1 97.19 101 LYS B O 1
ATOM 2187 N N . ASP B 1 102 ? -0.949 26.094 17.328 1 98.06 102 ASP B N 1
ATOM 2188 C CA . ASP B 1 102 ? -0.558 25.25 16.188 1 98.06 102 ASP B CA 1
ATOM 2189 C C . ASP B 1 102 ? -0.614 26.031 14.883 1 98.06 102 ASP B C 1
ATOM 2191 O O . ASP B 1 102 ? 0.289 25.922 14.047 1 98.06 102 ASP B O 1
ATOM 2195 N N . LYS B 1 103 ? -1.611 26.781 14.68 1 97.94 103 LYS B N 1
ATOM 2196 C CA . LYS B 1 103 ? -1.773 27.578 13.461 1 97.94 103 LYS B CA 1
ATOM 2197 C C . LYS B 1 103 ? -0.673 28.625 13.344 1 97.94 103 LYS B C 1
ATOM 2199 O O . LYS B 1 103 ? -0.205 28.922 12.242 1 97.94 103 LYS B O 1
ATOM 2204 N N . GLU B 1 104 ? -0.317 29.188 14.43 1 97.69 104 GLU B N 1
ATOM 2205 C CA . GLU B 1 104 ? 0.803 30.125 14.43 1 97.69 104 GLU B CA 1
ATOM 2206 C C . GLU B 1 104 ? 2.096 29.438 14 1 97.69 104 GLU B C 1
ATOM 2208 O O . GLU B 1 104 ? 2.877 30 13.227 1 97.69 104 GLU B O 1
ATOM 2213 N N . GLN B 1 105 ? 2.324 28.234 14.477 1 98.56 105 GLN B N 1
ATOM 2214 C CA . GLN B 1 105 ? 3.498 27.469 14.078 1 98.56 105 GLN B CA 1
ATOM 2215 C C . GLN B 1 105 ? 3.443 27.109 12.594 1 98.56 105 GLN B C 1
ATOM 2217 O O . GLN B 1 105 ? 4.469 27.125 11.914 1 98.56 105 GLN B O 1
ATOM 2222 N N . LEU B 1 106 ? 2.291 26.797 12.125 1 98.75 106 LEU B N 1
ATOM 2223 C CA . LEU B 1 106 ? 2.121 26.516 10.703 1 98.75 106 LEU B CA 1
ATOM 2224 C C . LEU B 1 106 ? 2.471 27.734 9.859 1 98.75 106 LEU B C 1
ATOM 2226 O O . LEU B 1 106 ? 3.088 27.609 8.797 1 98.75 106 LEU B O 1
ATOM 2230 N N . SER B 1 107 ? 2.059 28.875 10.352 1 98.31 107 SER B N 1
ATOM 2231 C CA . SER B 1 107 ? 2.398 30.109 9.641 1 98.31 107 SER B CA 1
ATOM 2232 C C . SER B 1 107 ? 3.91 30.281 9.539 1 98.31 107 SER B C 1
ATOM 2234 O O . SER B 1 107 ? 4.422 30.641 8.477 1 98.31 107 SER B O 1
ATOM 2236 N N . ARG B 1 108 ? 4.586 30.031 10.609 1 98.25 108 ARG B N 1
ATOM 2237 C CA . ARG B 1 108 ? 6.043 30.094 10.602 1 98.25 108 ARG B CA 1
ATOM 2238 C C . ARG B 1 108 ? 6.629 29.062 9.633 1 98.25 108 ARG B C 1
ATOM 2240 O O . ARG B 1 108 ? 7.582 29.359 8.914 1 98.25 108 ARG B O 1
ATOM 2247 N N . LEU B 1 109 ? 6.105 27.891 9.648 1 98.81 109 LEU B N 1
ATOM 2248 C CA . LEU B 1 109 ? 6.539 26.844 8.734 1 98.81 109 LEU B CA 1
ATOM 2249 C C . LEU B 1 109 ? 6.426 27.312 7.285 1 98.81 109 LEU B C 1
ATOM 2251 O O . LEU B 1 109 ? 7.34 27.094 6.484 1 98.81 109 LEU B O 1
ATOM 2255 N N . LEU B 1 110 ? 5.32 27.984 6.949 1 98.56 110 LEU B N 1
ATOM 2256 C CA . LEU B 1 110 ? 5.039 28.422 5.59 1 98.56 110 LEU B CA 1
ATOM 2257 C C . LEU B 1 110 ? 5.973 29.562 5.18 1 98.56 110 LEU B C 1
ATOM 2259 O O . LEU B 1 110 ? 6.125 29.844 3.99 1 98.56 110 LEU B O 1
ATOM 2263 N N . ASP B 1 111 ? 6.551 30.188 6.133 1 97.69 111 ASP B N 1
ATOM 2264 C CA . ASP B 1 111 ? 7.551 31.203 5.836 1 97.69 111 ASP B CA 1
ATOM 2265 C C . ASP B 1 111 ? 8.859 30.578 5.367 1 97.69 111 ASP B C 1
ATOM 2267 O O . ASP B 1 111 ? 9.602 31.172 4.59 1 97.69 111 ASP B O 1
ATOM 2271 N N . ASN B 1 112 ? 9.086 29.375 5.824 1 97.44 112 ASN B N 1
ATOM 2272 C CA . ASN B 1 112 ? 10.352 28.703 5.523 1 97.44 112 ASN B CA 1
ATOM 2273 C C . ASN B 1 112 ? 10.188 27.672 4.406 1 97.44 112 ASN B C 1
ATOM 2275 O O . ASN B 1 112 ? 11.094 27.484 3.592 1 97.44 112 ASN B O 1
ATOM 2279 N N . GLN B 1 113 ? 9.172 27.016 4.395 1 98.25 113 GLN B N 1
ATOM 2280 C CA . GLN B 1 113 ? 8.797 26.062 3.348 1 98.25 113 GLN B CA 1
ATOM 2281 C C . GLN B 1 113 ? 7.746 26.656 2.416 1 98.25 113 GLN B C 1
ATOM 2283 O O . GLN B 1 113 ? 6.555 26.672 2.74 1 98.25 113 GLN B O 1
ATOM 2288 N N . LYS B 1 114 ? 8.18 27 1.201 1 97.25 114 LYS B N 1
ATOM 2289 C CA . LYS B 1 114 ? 7.293 27.75 0.312 1 97.25 114 LYS B CA 1
ATOM 2290 C C . LYS B 1 114 ? 7.168 27.047 -1.043 1 97.25 114 LYS B C 1
ATOM 2292 O O . LYS B 1 114 ? 8.156 26.547 -1.582 1 97.25 114 LYS B O 1
ATOM 2297 N N . HIS B 1 115 ? 5.965 26.953 -1.413 1 97.69 115 HIS B N 1
ATOM 2298 C CA . HIS B 1 115 ? 5.633 26.578 -2.785 1 97.69 115 HIS B CA 1
ATOM 2299 C C . HIS B 1 115 ? 4.723 27.625 -3.43 1 97.69 115 HIS B C 1
ATOM 2301 O O . HIS B 1 115 ? 3.703 28 -2.852 1 97.69 115 HIS B O 1
ATOM 2307 N N . TYR B 1 116 ? 5.059 28.062 -4.535 1 96.75 116 TYR B N 1
ATOM 2308 C CA . TYR B 1 116 ? 4.48 29.266 -5.125 1 96.75 116 TYR B CA 1
ATOM 2309 C C . TYR B 1 116 ? 2.986 29.078 -5.371 1 96.75 116 TYR B C 1
ATOM 2311 O O . TYR B 1 116 ? 2.219 30.047 -5.285 1 96.75 116 TYR B O 1
ATOM 2319 N N . LEU B 1 117 ? 2.512 27.906 -5.656 1 97.31 117 LEU B N 1
ATOM 2320 C CA . LEU B 1 117 ? 1.1 27.688 -5.941 1 97.31 117 LEU B CA 1
ATOM 2321 C C . LEU B 1 117 ? 0.367 27.188 -4.699 1 97.31 117 LEU B C 1
ATOM 2323 O O . LEU B 1 117 ? -0.8 27.531 -4.484 1 97.31 117 LEU B O 1
ATOM 2327 N N . VAL B 1 118 ? 1.071 26.422 -3.896 1 98.62 118 VAL B N 1
ATOM 2328 C CA . VAL B 1 118 ? 0.373 25.688 -2.854 1 98.62 118 VAL B CA 1
ATOM 2329 C C . VAL B 1 118 ? 0.338 26.5 -1.566 1 98.62 118 VAL B C 1
ATOM 2331 O O . VAL B 1 118 ? -0.676 26.531 -0.865 1 98.62 118 VAL B O 1
ATOM 2334 N N . THR B 1 119 ? 1.371 27.172 -1.276 1 98.69 119 THR B N 1
ATOM 2335 C CA . THR B 1 119 ? 1.498 27.906 -0.023 1 98.69 119 THR B CA 1
ATOM 2336 C C . THR B 1 119 ? 0.401 28.969 0.099 1 98.69 119 THR B C 1
ATOM 2338 O O . THR B 1 119 ? -0.237 29.094 1.146 1 98.69 119 THR B O 1
ATOM 2341 N N . PRO B 1 120 ? 0.117 29.672 -0.975 1 98.5 120 PRO B N 1
ATOM 2342 C CA . PRO B 1 120 ? -0.973 30.641 -0.868 1 98.5 120 PRO B CA 1
ATOM 2343 C C . PRO B 1 120 ? -2.311 29.984 -0.521 1 98.5 120 PRO B C 1
ATOM 2345 O O . PRO B 1 120 ? -3.104 30.562 0.229 1 98.5 120 PRO B O 1
ATOM 2348 N N . GLU B 1 121 ? -2.533 28.828 -1.04 1 98.62 121 GLU B N 1
ATOM 2349 C CA . GLU B 1 121 ? -3.771 28.109 -0.739 1 98.62 121 GLU B CA 1
ATOM 2350 C C . GLU B 1 121 ? -3.826 27.703 0.727 1 98.62 121 GLU B C 1
ATOM 2352 O O . GLU B 1 121 ? -4.875 27.797 1.366 1 98.62 121 GLU B O 1
ATOM 2357 N N . ILE B 1 122 ? -2.732 27.297 1.237 1 98.88 122 ILE B N 1
ATOM 2358 C CA . ILE B 1 122 ? -2.674 26.891 2.637 1 98.88 122 ILE B CA 1
ATOM 2359 C C . ILE B 1 122 ? -2.941 28.094 3.535 1 98.88 122 ILE B C 1
ATOM 2361 O O . ILE B 1 122 ? -3.713 28.016 4.492 1 98.88 122 ILE B O 1
ATOM 2365 N N . ARG B 1 123 ? -2.348 29.188 3.209 1 98.5 123 ARG B N 1
ATOM 2366 C CA . ARG B 1 123 ? -2.539 30.406 3.984 1 98.5 123 ARG B CA 1
ATOM 2367 C C . ARG B 1 123 ? -4.004 30.844 3.975 1 98.5 123 ARG B C 1
ATOM 2369 O O . ARG B 1 123 ? -4.531 31.281 4.996 1 98.5 123 ARG B O 1
ATOM 2376 N N . ARG B 1 124 ? -4.602 30.703 2.879 1 98.25 124 ARG B N 1
ATOM 2377 C CA . ARG B 1 124 ? -6.012 31.062 2.766 1 98.25 124 ARG B CA 1
ATOM 2378 C C . ARG B 1 124 ? -6.871 30.188 3.668 1 98.25 124 ARG B C 1
ATOM 2380 O O . ARG B 1 124 ? -7.766 30.688 4.355 1 98.25 124 ARG B O 1
ATOM 2387 N N . GLU B 1 125 ? -6.613 28.953 3.668 1 98.19 125 GLU B N 1
ATOM 2388 C CA . GLU B 1 125 ? -7.352 28.016 4.512 1 98.19 125 GLU B CA 1
ATOM 2389 C C . GLU B 1 125 ? -7.168 28.344 5.988 1 98.19 125 GLU B C 1
ATOM 2391 O O . GLU B 1 125 ? -8.125 28.266 6.77 1 98.19 125 GLU B O 1
ATOM 2396 N N . LEU B 1 126 ? -5.98 28.672 6.371 1 97.62 126 LEU B N 1
ATOM 2397 C CA . LEU B 1 126 ? -5.684 28.969 7.77 1 97.62 126 LEU B CA 1
ATOM 2398 C C . LEU B 1 126 ? -6.406 30.234 8.227 1 97.62 126 LEU B C 1
ATOM 2400 O O . LEU B 1 126 ? -6.883 30.297 9.367 1 97.62 126 LEU B O 1
ATOM 2404 N N . ARG B 1 127 ? -6.547 31.141 7.34 1 95.44 127 ARG B N 1
ATOM 2405 C CA . ARG B 1 127 ? -7.191 32.406 7.668 1 95.44 127 ARG B CA 1
ATOM 2406 C C . ARG B 1 127 ? -8.695 32.219 7.867 1 95.44 127 ARG B C 1
ATOM 2408 O O . ARG B 1 127 ? -9.312 32.938 8.664 1 95.44 127 ARG B O 1
ATOM 2415 N N . SER B 1 128 ? -9.234 31.297 7.156 1 92.56 128 SER B N 1
ATOM 2416 C CA . SER B 1 128 ? -10.672 31.047 7.199 1 92.56 128 SER B CA 1
ATOM 2417 C C . SER B 1 128 ? -11 29.859 8.109 1 92.56 128 SER B C 1
ATOM 2419 O O . SER B 1 128 ? -11.656 28.906 7.688 1 92.56 128 SER B O 1
ATOM 2421 N N . SER B 1 129 ? -10.508 29.891 9.32 1 92.75 129 SER B N 1
ATOM 2422 C CA . SER B 1 129 ? -10.742 28.719 10.164 1 92.75 129 SER B CA 1
ATOM 2423 C C . SER B 1 129 ? -10.992 29.125 11.609 1 92.75 129 SER B C 1
ATOM 2425 O O . SER B 1 129 ? -10.492 30.156 12.07 1 92.75 129 SER B O 1
ATOM 2427 N N . ALA B 1 130 ? -11.797 28.281 12.289 1 91.25 130 ALA B N 1
ATOM 2428 C CA . ALA B 1 130 ? -11.961 28.375 13.742 1 91.25 130 ALA B CA 1
ATOM 2429 C C . ALA B 1 130 ? -10.883 27.594 14.477 1 91.25 130 ALA B C 1
ATOM 2431 O O . ALA B 1 130 ? -10.102 26.859 13.852 1 91.25 130 ALA B O 1
ATOM 2432 N N . ASN B 1 131 ? -10.781 27.906 15.727 1 90.75 131 ASN B N 1
ATOM 2433 C CA . ASN B 1 131 ? -9.812 27.156 16.531 1 90.75 131 ASN B CA 1
ATOM 2434 C C . ASN B 1 131 ? -10.492 26.078 17.375 1 90.75 131 ASN B C 1
ATOM 2436 O O . ASN B 1 131 ? -11.641 26.25 17.781 1 90.75 131 ASN B O 1
ATOM 2440 N N . ARG B 1 132 ? -9.758 25.031 17.547 1 89.06 132 ARG B N 1
ATOM 2441 C CA . ARG B 1 132 ? -10.195 23.984 18.453 1 89.06 132 ARG B CA 1
ATOM 2442 C C . ARG B 1 132 ? -10.578 24.547 19.812 1 89.06 132 ARG B C 1
ATOM 2444 O O . ARG B 1 132 ? -9.812 25.297 20.422 1 89.06 132 ARG B O 1
ATOM 2451 N N . GLY B 1 133 ? -11.797 24.172 20.234 1 83.62 133 GLY B N 1
ATOM 2452 C CA . GLY B 1 133 ? -12.258 24.609 21.547 1 83.62 133 GLY B CA 1
ATOM 2453 C C . GLY B 1 133 ? -12.977 25.953 21.5 1 83.62 133 GLY B C 1
ATOM 2454 O O . GLY B 1 133 ? -13.562 26.375 22.5 1 83.62 133 GLY B O 1
ATOM 2455 N N . GLU B 1 134 ? -12.875 26.703 20.422 1 80.56 134 GLU B N 1
ATOM 2456 C CA . GLU B 1 134 ? -13.547 28 20.312 1 80.56 134 GLU B CA 1
ATOM 2457 C C . GLU B 1 134 ? -14.953 27.844 19.734 1 80.56 134 GLU B C 1
ATOM 2459 O O . GLU B 1 134 ? -15.203 26.969 18.922 1 80.56 134 GLU B O 1
ATOM 2464 N N . LYS B 1 135 ? -16.016 28.422 20.422 1 65.81 135 LYS B N 1
ATOM 2465 C CA . LYS B 1 135 ? -17.375 28.453 19.906 1 65.81 135 LYS B CA 1
ATOM 2466 C C . LYS B 1 135 ? -17.422 29.094 18.516 1 65.81 135 LYS B C 1
ATOM 2468 O O . LYS B 1 135 ? -16.703 30.062 18.25 1 65.81 135 LYS B O 1
ATOM 2473 N N . PRO B 1 136 ? -17.953 28.234 17.469 1 58.06 136 PRO B N 1
ATOM 2474 C CA . PRO B 1 136 ? -18.031 28.875 16.156 1 58.06 136 PRO B CA 1
ATOM 2475 C C . PRO B 1 136 ? -18.594 30.297 16.219 1 58.06 136 PRO B C 1
ATOM 2477 O O . PRO B 1 136 ? -19.609 30.516 16.859 1 58.06 136 PRO B O 1
ATOM 2480 N N . THR B 1 137 ? -17.875 31.297 16.344 1 52.62 137 THR B N 1
ATOM 2481 C CA . THR B 1 137 ? -18.438 32.625 16.234 1 52.62 137 THR B CA 1
ATOM 2482 C C . THR B 1 137 ? -19.219 32.781 14.93 1 52.62 137 THR B C 1
ATOM 2484 O O . THR B 1 137 ? -18.922 32.125 13.938 1 52.62 137 THR B O 1
ATOM 2487 N N . ASP B 1 138 ? -20.547 33.25 14.914 1 47.5 138 ASP B N 1
ATOM 2488 C CA . ASP B 1 138 ? -21.531 33.531 13.883 1 47.5 138 ASP B CA 1
ATOM 2489 C C . ASP B 1 138 ? -20.875 34 12.594 1 47.5 138 ASP B C 1
ATOM 2491 O O . ASP B 1 138 ? -21.531 34.125 11.555 1 47.5 138 ASP B O 1
ATOM 2495 N N . MET B 1 139 ? -19.781 34.625 12.648 1 43.88 139 MET B N 1
ATOM 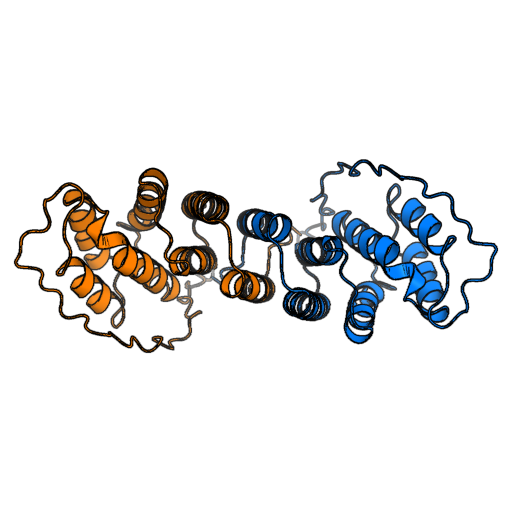2496 C CA . MET B 1 139 ? -19.375 35.312 11.422 1 43.88 139 MET B CA 1
ATOM 2497 C C . MET B 1 139 ? -18.984 34.312 10.344 1 43.88 139 MET B C 1
ATOM 2499 O O . MET B 1 139 ? -18.703 34.688 9.203 1 43.88 139 MET B O 1
ATOM 2503 N N . SER B 1 140 ? -18.625 33.125 10.688 1 43.53 140 SER B N 1
ATOM 2504 C CA . SER B 1 140 ? -18.016 32.312 9.641 1 43.53 140 SER B CA 1
ATOM 2505 C C . SER B 1 140 ? -19.078 31.719 8.719 1 43.53 140 SER B C 1
ATOM 2507 O O . SER B 1 140 ? -19.516 30.578 8.914 1 43.53 140 SER B O 1
ATOM 2509 N N . ILE B 1 141 ? -20.141 32.469 8.367 1 40.75 141 ILE B N 1
ATOM 2510 C CA . ILE B 1 141 ? -21 32.031 7.273 1 40.75 141 ILE B CA 1
ATOM 2511 C C . ILE B 1 141 ? -20.156 31.578 6.086 1 40.75 141 ILE B C 1
ATOM 2513 O O . ILE B 1 141 ? -19.594 32.406 5.359 1 40.75 141 ILE B O 1
ATOM 2517 N N . CYS B 1 142 ? -19.344 30.688 6.277 1 39.34 142 CYS B N 1
ATOM 2518 C CA . CYS B 1 142 ? -18.5 30.172 5.211 1 39.34 142 CYS B CA 1
ATOM 2519 C C . CYS B 1 142 ? -19.344 29.797 3.988 1 39.34 142 CYS B C 1
ATOM 2521 O O . CYS B 1 142 ? -20.281 29.016 4.086 1 39.34 142 CYS B O 1
ATOM 2523 N N . SER B 1 143 ? -19.578 30.797 3.09 1 36.88 143 SER B N 1
ATOM 2524 C CA . SER B 1 143 ? -20.031 30.422 1.751 1 36.88 143 SER B CA 1
ATOM 2525 C C . SER B 1 143 ? -19.328 29.156 1.264 1 36.88 143 SER B C 1
ATOM 2527 O O . SER B 1 143 ? -18.109 29.016 1.415 1 36.88 143 SER B O 1
ATOM 2529 N N . PRO B 1 144 ? -20.062 28.062 1.19 1 38.69 144 PRO B N 1
ATOM 2530 C CA . PRO B 1 144 ? -19.484 26.875 0.562 1 38.69 144 PRO B CA 1
ATOM 2531 C C . PRO B 1 144 ? -18.703 27.203 -0.702 1 38.69 144 PRO B C 1
ATOM 2533 O O . PRO B 1 144 ? -19.281 27.609 -1.709 1 38.69 144 PRO B O 1
ATOM 2536 N N . VAL B 1 145 ? -17.766 28 -0.698 1 35.47 145 VAL B N 1
ATOM 2537 C CA . VAL B 1 145 ? -16.984 28.094 -1.936 1 35.47 145 VAL B CA 1
ATOM 2538 C C . VAL B 1 145 ? -16.594 26.688 -2.391 1 35.47 145 VAL B C 1
ATOM 2540 O O . VAL B 1 145 ? -15.969 25.938 -1.633 1 35.47 145 VAL B O 1
ATOM 2543 N N . SER B 1 146 ? -17.453 26.031 -3.158 1 34.62 146 SER B N 1
ATOM 2544 C CA . SER B 1 146 ? -17.016 24.875 -3.926 1 34.62 146 SER B CA 1
ATOM 2545 C C . SER B 1 146 ? -15.633 25.094 -4.523 1 34.62 146 SER B C 1
ATOM 2547 O O . SER B 1 146 ? -15.5 25.734 -5.566 1 34.62 146 SER B O 1
ATOM 2549 N N . VAL B 1 147 ? -14.742 25.344 -3.742 1 33.31 147 VAL B N 1
ATOM 2550 C CA . VAL B 1 147 ? -13.406 25.438 -4.332 1 33.31 147 VAL B CA 1
ATOM 2551 C C . VAL B 1 147 ? -13.125 24.188 -5.168 1 33.31 147 VAL B C 1
ATOM 2553 O O . VAL B 1 147 ? -13.055 23.078 -4.633 1 33.31 147 VAL B O 1
ATOM 2556 N N . ILE B 1 148 ? -13.641 24.078 -6.379 1 35 148 ILE B N 1
ATOM 2557 C CA . ILE B 1 148 ? -13.18 23.125 -7.371 1 35 148 ILE B CA 1
ATOM 2558 C C . ILE B 1 148 ? -11.656 23.188 -7.496 1 35 148 ILE B C 1
ATOM 2560 O O . ILE B 1 148 ? -11.125 24.141 -8.078 1 35 148 ILE B O 1
ATOM 2564 N N . THR B 1 149 ? -10.93 22.969 -6.516 1 32.44 149 THR B N 1
ATOM 2565 C CA . THR B 1 149 ? -9.477 22.969 -6.664 1 32.44 149 THR B CA 1
ATOM 2566 C C . THR B 1 149 ? -9.047 21.969 -7.742 1 32.44 149 THR B C 1
ATOM 2568 O O . THR B 1 149 ? -9.32 20.781 -7.633 1 32.44 149 THR B O 1
ATOM 2571 N N . LYS B 1 150 ? -8.797 22.453 -8.914 1 38.78 150 LYS B N 1
ATOM 2572 C CA . LYS B 1 150 ? -8.125 21.656 -9.938 1 38.78 150 LYS B CA 1
ATOM 2573 C C . LYS B 1 150 ? -6.824 21.062 -9.406 1 38.78 150 LYS B C 1
ATOM 2575 O O . LYS B 1 150 ? -6.039 21.75 -8.75 1 38.78 150 LYS B O 1
ATOM 2580 N N . PRO B 1 151 ? -6.828 19.844 -9.445 1 41.5 151 PRO B N 1
ATOM 2581 C CA . PRO B 1 151 ? -5.566 19.219 -9.031 1 41.5 151 PRO B CA 1
ATOM 2582 C C . PRO B 1 151 ? -4.344 19.938 -9.609 1 41.5 151 PRO B C 1
ATOM 2584 O O . PRO B 1 151 ? -4.297 20.219 -10.805 1 41.5 151 PRO B O 1
ATOM 2587 N N . ILE B 1 152 ? -3.748 20.828 -8.82 1 43.41 152 ILE B N 1
ATOM 2588 C CA . ILE B 1 152 ? -2.49 21.375 -9.312 1 43.41 152 ILE B CA 1
ATOM 2589 C C . ILE B 1 152 ? -1.632 20.266 -9.898 1 43.41 152 ILE B C 1
ATOM 2591 O O . ILE B 1 152 ? -1.227 19.344 -9.188 1 43.41 152 ILE B O 1
ATOM 2595 N N . GLU B 1 153 ? -1.849 20 -11.203 1 40.41 153 GLU B N 1
ATOM 2596 C CA . GLU B 1 153 ? -1.222 18.922 -11.945 1 40.41 153 GLU B CA 1
ATOM 2597 C C . GLU B 1 153 ? 0.293 19.094 -12.008 1 40.41 153 GLU B C 1
ATOM 2599 O O . GLU B 1 153 ? 0.833 19.578 -13 1 40.41 153 GLU B O 1
ATOM 2604 N N . GLU B 1 154 ? 0.922 19.781 -11.062 1 43.44 154 GLU B N 1
ATOM 2605 C CA . GLU B 1 154 ? 2.363 19.75 -11.297 1 43.44 154 GLU B CA 1
ATOM 2606 C C . GLU B 1 154 ? 2.926 18.359 -11.094 1 43.44 154 GLU B C 1
ATOM 2608 O O . GLU B 1 154 ? 2.318 17.531 -10.414 1 43.44 154 GLU B O 1
ATOM 2613 N N . ASP B 1 155 ? 4.047 18.078 -11.797 1 41.81 155 ASP B N 1
ATOM 2614 C CA . ASP B 1 155 ? 4.734 16.797 -11.672 1 41.81 155 ASP B CA 1
ATOM 2615 C C . ASP B 1 155 ? 4.902 16.406 -10.203 1 41.81 155 ASP B C 1
ATOM 2617 O O . ASP B 1 155 ? 5.605 17.078 -9.453 1 41.81 155 ASP B O 1
ATOM 2621 N N . ARG B 1 156 ? 4.008 15.789 -9.844 1 46.34 156 ARG B N 1
ATOM 2622 C CA . ARG B 1 156 ? 3.902 15.297 -8.469 1 46.34 156 ARG B CA 1
ATOM 2623 C C . ARG B 1 156 ? 5.266 14.867 -7.938 1 46.34 156 ARG B C 1
ATOM 2625 O O . ARG B 1 156 ? 5.5 14.891 -6.73 1 46.34 156 ARG B O 1
ATOM 2632 N N . TRP B 1 157 ? 6.137 14.445 -8.992 1 42.75 157 TRP B N 1
ATOM 2633 C CA . TRP B 1 157 ? 7.414 13.875 -8.57 1 42.75 157 TRP B CA 1
ATOM 2634 C C . TRP B 1 157 ? 8.539 14.891 -8.711 1 42.75 157 TRP B C 1
ATOM 2636 O O . TRP B 1 157 ? 9.633 14.547 -9.172 1 42.75 157 TRP B O 1
ATOM 2646 N N . ASN B 1 158 ? 8.281 16.156 -8.773 1 34.66 158 ASN B N 1
ATOM 2647 C CA . ASN B 1 158 ? 9.383 17.094 -8.93 1 34.66 158 ASN B CA 1
ATOM 2648 C C . ASN B 1 158 ? 10.352 17.031 -7.754 1 34.66 158 ASN B C 1
ATOM 2650 O O . ASN B 1 158 ? 10.117 17.641 -6.711 1 34.66 158 ASN B O 1
ATOM 2654 N N . VAL B 1 159 ? 11.211 16.078 -7.758 1 32.31 159 VAL B N 1
ATOM 2655 C CA . VAL B 1 159 ? 12.227 15.883 -6.727 1 32.31 159 VAL B CA 1
ATOM 2656 C C . VAL B 1 159 ? 13.367 16.875 -6.934 1 32.31 159 VAL B C 1
ATOM 2658 O O . VAL B 1 159 ? 13.891 17.016 -8.039 1 32.31 159 VAL B O 1
ATOM 2661 N N . PRO B 1 160 ? 13.539 17.875 -6.145 1 30.81 160 PRO B N 1
ATOM 2662 C CA . PRO B 1 160 ? 14.695 18.766 -6.312 1 30.81 160 PRO B CA 1
ATOM 2663 C C . PRO B 1 160 ? 16 18.016 -6.523 1 30.81 160 PRO B C 1
ATOM 2665 O O . PRO B 1 160 ? 16.141 16.875 -6.059 1 30.81 160 PRO B O 1
ATOM 2668 N N . GLU B 1 161 ? 16.875 18.391 -7.492 1 30 161 GLU B N 1
ATOM 2669 C CA . GLU B 1 161 ? 18.188 17.859 -7.84 1 30 161 GLU B CA 1
ATOM 2670 C C . GLU B 1 161 ? 19.156 17.984 -6.668 1 30 161 GLU B C 1
ATOM 2672 O O . GLU B 1 161 ? 19.328 19.062 -6.109 1 30 161 GLU B O 1
ATOM 2677 N N . VAL B 1 162 ? 19.359 17 -5.809 1 29.8 162 VAL B N 1
ATOM 2678 C CA . VAL B 1 162 ? 20.469 17.094 -4.863 1 29.8 162 VAL B CA 1
ATOM 2679 C C . VAL B 1 162 ? 21.797 17.156 -5.621 1 29.8 162 VAL B C 1
ATOM 2681 O O . VAL B 1 162 ? 22.062 16.312 -6.48 1 29.8 162 VAL B O 1
ATOM 2684 N N . PRO B 1 163 ? 22.516 18.25 -5.527 1 28.39 163 PRO B N 1
ATOM 2685 C CA . PRO B 1 163 ? 23.844 18.328 -6.148 1 28.39 163 PRO B CA 1
ATOM 2686 C C . PRO B 1 163 ? 24.781 17.219 -5.676 1 28.39 163 PRO B C 1
ATOM 2688 O O . PRO B 1 163 ? 24.875 16.969 -4.473 1 28.39 163 PRO B O 1
ATOM 2691 N N . MET B 1 164 ? 24.953 16.109 -6.41 1 27.61 164 MET B N 1
ATOM 2692 C CA . MET B 1 164 ? 26.062 15.188 -6.129 1 27.61 164 MET B CA 1
ATOM 2693 C C . MET B 1 164 ? 27.391 15.945 -6.062 1 27.61 164 MET B C 1
ATOM 2695 O O . MET B 1 164 ? 27.781 16.594 -7.027 1 27.61 164 MET B O 1
ATOM 2699 N N . GLU B 1 165 ? 27.75 16.5 -4.902 1 24.47 165 GLU B N 1
ATOM 2700 C CA . GLU B 1 165 ? 29.141 16.906 -4.816 1 24.47 165 GLU B CA 1
ATOM 2701 C C . GLU B 1 165 ? 30.078 15.805 -5.305 1 24.47 165 GLU B C 1
ATOM 2703 O O . GLU B 1 165 ? 29.984 14.664 -4.848 1 24.47 165 GLU B O 1
ATOM 2708 N N . GLU B 1 166 ? 30.484 15.797 -6.512 1 27.78 166 GLU B N 1
ATOM 2709 C CA . GLU B 1 166 ? 31.625 15.094 -7.078 1 27.78 166 GLU B CA 1
ATOM 2710 C C . GLU B 1 166 ? 32.844 15.188 -6.156 1 27.78 166 GLU B C 1
ATOM 2712 O O . GLU B 1 166 ? 33.312 16.281 -5.871 1 27.78 166 GLU B O 1
ATOM 2717 N N . ASP B 1 167 ? 32.938 14.406 -4.977 1 21.61 167 ASP B N 1
ATOM 2718 C CA . ASP B 1 167 ? 34.344 14.234 -4.645 1 21.61 167 ASP B CA 1
ATOM 2719 C C . ASP B 1 167 ? 35.031 13.328 -5.66 1 21.61 167 ASP B C 1
ATOM 2721 O O . ASP B 1 167 ? 34.438 12.344 -6.125 1 21.61 167 ASP B O 1
#

pLDDT: mean 84.26, std 24.22, range [21.61, 98.94]

Radius of gyration: 24.24 Å; Cα contacts (8 Å, |Δi|>4): 353; chains: 2; bounding box: 58×75×41 Å

InterPro domains:
  IPR007955 Bystin [PF05291] (2-135)
  IPR007955 Bystin [PTHR12821] (1-167)

Solvent-accessible surface area (backbone atoms only — not comparable to full-atom values): 19534 Å² total; per-residue (Å²): 93,90,35,42,29,44,56,67,56,48,50,51,54,46,52,50,59,65,72,45,78,68,60,63,68,60,47,46,52,46,43,35,53,56,32,69,45,81,86,46,56,37,48,31,53,54,46,32,51,52,52,70,66,67,64,92,69,57,64,70,39,52,50,36,46,50,50,41,57,56,70,46,43,80,43,86,64,78,72,39,56,38,47,52,51,25,50,37,49,49,45,69,73,38,38,48,70,31,42,63,72,55,51,52,51,49,52,52,29,50,75,58,48,73,42,92,75,53,42,60,54,40,52,51,44,60,70,70,48,53,37,42,93,54,76,83,61,84,79,70,70,67,72,80,67,78,70,76,71,68,74,78,80,56,69,61,75,52,56,65,82,68,80,76,76,81,123,93,89,34,44,30,43,56,68,56,48,52,51,55,45,52,50,60,66,70,44,80,67,60,64,68,61,45,46,52,47,44,34,53,55,32,68,45,80,84,46,58,37,48,31,53,55,46,32,53,52,51,70,65,67,64,92,67,56,66,70,41,52,49,36,46,52,50,41,59,55,70,47,43,81,44,86,66,74,71,36,56,38,48,53,52,26,50,36,49,48,45,68,74,40,37,49,70,32,44,64,70,55,52,55,51,50,52,54,28,50,72,57,48,73,42,91,75,54,43,60,54,41,54,52,43,60,70,71,48,54,36,43,92,54,76,83,61,84,79,70,70,68,72,80,67,78,71,78,73,66,75,78,79,55,69,62,76,50,55,62,83,68,79,75,75,80,124

Sequence (334 aa):
QEGNCTLREAVIIGSIIQKVTIPPLHASAALMKLADLEYCGTTSYFIKLFLDKKYALPYRVLDAVFAHFMRFLDDERSMPVIWHQSLLAFVERYKNELEKKDKEQLSRLLDNQKHYLVTPEIRRELRSSANRGEKPTDMSICSPVSVITKPIEEDRWNVPEVPMEEDQEGNCTLREAVIIGSIIQKVTIPPLHASAALMKLADLEYCGTTSYFIKLFLDKKYALPYRVLDAVFAHFMRFLDDERSMPVIWHQSLLAFVERYKNELEKKDKEQLSRLLDNQKHYLVTPEIRRELRSSANRGEKPTDMSICSPVSVITKPIEEDRWNVPEVPMEED

Secondary structure (DSSP, 8-state):
---PBPHHHHHHHHHHHHHS---HHHHHHHHHHHHHSPP-TTHHHHHHHHHTT-----HHHHHHHHHHHHTTTT--SPPPHHHHHHHHHHHHHHGGGS-HHHHHHHHHHHHHS--TTHHHHHHHHHHT-PPTTS---TT--------------S-TT----------/---PBPHHHHHHHHHHHHHS---HHHHHHHHHHHHHSPP-HHHHHHHHHHHTT-----HHHHHHHHHHHHTTTT--SPPPHHHHHHHHHHHHHHGGGS-HHHHHHHHHHHHHS--TTHHHHHHHHHHT-PPTTS---TT--------------S-TT----------

Organism: Aegilops tauschii subsp. strangulata (NCBI:txid200361)

Nearest PDB structures (foldseek):
  7wtx-assembly1_w  TM=9.666E-01  e=1.622E-11  Homo sapiens
  7wu0-assembly1_w  TM=9.593E-01  e=7.567E-11  Homo sapiens
  7mqa-assembly1_SZ  TM=9.605E-01  e=1.491E-09  Homo sapiens
  7wtv-assembly1_w  TM=9.523E-01  e=1.818E-09  Homo sapiens
  7wtw-assembly1_w  TM=9.493E-01  e=4.672E-09  Homo sapiens

Foldseek 3Di:
DPDDDDPVNLVVVLVVLLPDDDPPVVLLVVLLVLLPDDDDLCSLVNNQSSLVSLDDYDVSSLVSNLVSLLVCLPPQDADAPSNLVSVLSSLQRCLQQAAPVSLVSVVSSCVRHDDPPRSVSSVVSNVLYHHHPDDPDVPSPPDPPPCPPDDPPDPSRPDPDDPPPPD/DPDDDDPVNLVVVLVVLLPDDDPPVVLLVVLLVLLPDDDDLCSLVNNQSSLVSLDDYDVSSLVSNLVSLLVCLPPQDADAPSNLVSLLSSLQRCLQQAAPVSLVSVVSSCVRHDDPPRSVSSVVSNVLYHHRPDDPDVPSPPPPPPPPPDPPPDPSRPDPDDPPPPD